Protein AF-A0A317CGW4-F1 (afdb_monomer_lite)

pLDDT: mean 74.31, std 27.32, range [27.16, 98.81]

Structure (mmCIF, N/CA/C/O backbone):
data_AF-A0A317CGW4-F1
#
_entry.id   AF-A0A317CGW4-F1
#
loop_
_atom_site.group_PDB
_atom_site.id
_atom_site.type_symbol
_atom_site.label_atom_id
_atom_site.label_alt_id
_atom_site.label_comp_id
_atom_site.label_asym_id
_atom_site.label_entity_id
_atom_site.label_seq_id
_atom_site.pdbx_PDB_ins_code
_atom_site.Cartn_x
_atom_site.Cartn_y
_atom_site.Cartn_z
_atom_site.occupancy
_atom_site.B_iso_or_equiv
_atom_site.auth_seq_id
_atom_site.auth_comp_id
_atom_site.auth_asym_id
_atom_site.auth_atom_id
_atom_site.pdbx_PDB_model_num
ATOM 1 N N . MET A 1 1 ? 32.108 -73.033 20.161 1.00 40.03 1 MET A N 1
ATOM 2 C CA . MET A 1 1 ? 33.008 -71.870 19.971 1.00 40.03 1 MET A CA 1
ATOM 3 C C . MET A 1 1 ? 32.162 -70.623 20.235 1.00 40.03 1 MET A C 1
ATOM 5 O O . MET A 1 1 ? 31.029 -70.621 19.781 1.00 40.03 1 MET A O 1
ATOM 9 N N . MET A 1 2 ? 32.504 -69.699 21.145 1.00 36.38 2 MET A N 1
ATOM 10 C CA . MET A 1 2 ? 33.722 -68.857 21.199 1.00 36.38 2 MET A CA 1
ATOM 11 C C . MET A 1 2 ? 33.816 -67.981 19.930 1.00 36.38 2 MET A C 1
ATOM 13 O O . MET A 1 2 ? 33.867 -68.559 18.852 1.00 36.38 2 MET A O 1
ATOM 17 N N . LEU A 1 3 ? 33.825 -66.639 19.949 1.00 37.25 3 LEU A N 1
ATOM 18 C CA . LEU A 1 3 ? 33.930 -65.639 21.035 1.00 37.25 3 LEU A CA 1
ATOM 19 C C . LEU A 1 3 ? 33.224 -64.304 20.645 1.00 37.25 3 LEU A C 1
ATOM 21 O O . LEU A 1 3 ? 32.761 -64.158 19.521 1.00 37.25 3 LEU A O 1
ATOM 25 N N . THR A 1 4 ? 33.158 -63.365 21.603 1.00 39.75 4 THR A N 1
ATOM 26 C CA . THR A 1 4 ? 32.965 -61.884 21.527 1.00 39.75 4 THR A CA 1
ATOM 27 C C . THR A 1 4 ? 32.890 -61.191 20.145 1.00 39.75 4 THR A C 1
ATOM 29 O O . THR A 1 4 ? 33.691 -61.485 19.268 1.00 39.75 4 THR A O 1
ATOM 32 N N . GLY A 1 5 ? 32.092 -60.142 19.896 1.00 32.81 5 GLY A N 1
ATOM 33 C CA . GLY A 1 5 ? 31.238 -59.331 20.780 1.00 32.81 5 GLY A CA 1
ATOM 34 C C . GLY A 1 5 ? 31.863 -57.993 21.217 1.00 32.81 5 GLY A C 1
ATOM 35 O O . GLY A 1 5 ? 32.714 -57.986 22.099 1.00 32.81 5 GLY A O 1
ATOM 36 N N . LEU A 1 6 ? 31.377 -56.865 20.676 1.00 37.06 6 LEU A N 1
ATOM 37 C CA . LEU A 1 6 ? 31.436 -55.551 21.337 1.00 37.06 6 LEU A CA 1
ATOM 38 C C . LEU A 1 6 ? 30.330 -54.616 20.811 1.00 37.06 6 LEU A C 1
ATOM 40 O O . LEU A 1 6 ? 30.130 -54.497 19.605 1.00 37.06 6 LEU A O 1
ATOM 44 N N . VAL A 1 7 ? 29.644 -53.928 21.724 1.00 38.22 7 VAL A N 1
ATOM 45 C CA . VAL A 1 7 ? 28.758 -52.787 21.445 1.00 38.22 7 VAL A CA 1
ATOM 46 C C . VAL A 1 7 ? 29.305 -51.606 22.234 1.00 38.22 7 VAL A C 1
ATOM 48 O O . VAL A 1 7 ? 29.581 -51.752 23.424 1.00 38.22 7 VAL A O 1
ATOM 51 N N . THR A 1 8 ? 29.424 -50.438 21.608 1.00 34.91 8 THR A N 1
ATOM 52 C CA . THR A 1 8 ? 29.705 -49.180 22.307 1.00 34.91 8 THR A CA 1
ATOM 53 C C . THR A 1 8 ? 28.581 -48.180 22.063 1.00 34.91 8 THR A C 1
ATOM 55 O O . THR A 1 8 ? 28.189 -47.894 20.934 1.00 34.91 8 THR A O 1
ATOM 58 N N . THR A 1 9 ? 28.023 -47.691 23.164 1.00 34.03 9 THR A N 1
ATOM 59 C CA . THR A 1 9 ? 27.025 -46.619 23.223 1.00 34.03 9 THR A CA 1
ATOM 60 C C . THR A 1 9 ? 27.711 -45.293 23.582 1.00 34.03 9 THR A C 1
ATOM 62 O O . THR A 1 9 ? 28.936 -45.235 23.641 1.00 34.03 9 THR A O 1
ATOM 65 N N . VAL A 1 10 ? 26.902 -44.260 23.858 1.00 30.88 10 VAL A N 1
ATOM 66 C CA . VAL A 1 10 ? 27.263 -42.928 24.391 1.00 30.88 10 VAL A CA 1
ATOM 67 C C . VAL A 1 10 ? 28.129 -42.031 23.473 1.00 30.88 10 VAL A C 1
ATOM 69 O O . VAL A 1 10 ? 28.925 -42.502 22.675 1.00 30.88 10 VAL A O 1
ATOM 72 N N . ASN A 1 11 ? 27.996 -40.701 23.489 1.00 31.56 11 ASN A N 1
ATOM 73 C CA . ASN A 1 11 ? 27.047 -39.855 24.223 1.00 31.56 11 ASN A CA 1
ATOM 74 C C . ASN A 1 11 ? 26.601 -38.661 23.366 1.00 31.56 11 ASN A C 1
ATOM 76 O O . ASN A 1 11 ? 27.286 -38.275 22.420 1.00 31.56 11 ASN A O 1
ATOM 80 N N . ALA A 1 12 ? 25.486 -38.039 23.741 1.00 32.59 12 ALA A N 1
ATOM 81 C CA . ALA A 1 12 ? 25.251 -36.640 23.402 1.00 32.59 12 ALA A CA 1
ATOM 82 C C . ALA A 1 12 ? 25.860 -35.770 24.509 1.00 32.59 12 ALA A C 1
ATOM 84 O O . ALA A 1 12 ? 25.675 -36.111 25.672 1.00 32.59 12 ALA A O 1
ATOM 85 N N . ASP A 1 13 ? 26.528 -34.665 24.160 1.00 30.53 13 ASP A N 1
ATOM 86 C CA . ASP A 1 13 ? 26.183 -33.366 24.751 1.00 30.53 13 ASP A CA 1
ATOM 87 C C . ASP A 1 13 ? 26.832 -32.151 24.057 1.00 30.53 13 ASP A C 1
ATOM 89 O O . ASP A 1 13 ? 27.755 -32.270 23.254 1.00 30.53 13 ASP A O 1
ATOM 93 N N . GLU A 1 14 ? 26.240 -30.994 24.360 1.00 29.89 14 GLU A N 1
ATOM 94 C CA . GLU A 1 14 ? 26.764 -29.617 24.393 1.00 29.89 14 GLU A CA 1
ATOM 95 C C . GLU A 1 14 ? 28.065 -29.217 23.642 1.00 29.89 14 GLU A C 1
ATOM 97 O O . GLU A 1 14 ? 29.154 -29.695 23.938 1.00 29.89 14 GLU A O 1
ATOM 102 N N . LEU A 1 15 ? 27.953 -28.194 22.768 1.00 34.31 15 LEU A N 1
ATOM 103 C CA . LEU A 1 15 ? 28.853 -27.017 22.618 1.00 34.31 15 LEU A CA 1
ATOM 104 C C . LEU A 1 15 ? 28.387 -26.189 21.391 1.00 34.31 15 LEU A C 1
ATOM 106 O O . LEU A 1 15 ? 28.656 -26.531 20.245 1.00 34.31 15 LEU A O 1
ATOM 110 N N . SER A 1 16 ? 27.490 -25.212 21.547 1.00 28.72 16 SER A N 1
ATOM 111 C CA . SER A 1 16 ? 27.707 -23.842 22.061 1.00 28.72 16 SER A CA 1
ATOM 112 C C . SER A 1 16 ? 28.153 -22.823 20.992 1.00 28.72 16 SER A C 1
ATOM 114 O O . SER A 1 16 ? 28.856 -23.121 20.032 1.00 28.72 16 SER A O 1
ATOM 116 N N . LEU A 1 17 ? 27.654 -21.592 21.127 1.00 35.28 17 LEU A N 1
ATOM 117 C CA . LEU A 1 17 ? 27.419 -20.639 20.032 1.00 35.28 17 LEU A CA 1
ATOM 118 C C . LEU A 1 17 ? 28.575 -19.654 19.743 1.00 35.28 17 LEU A C 1
ATOM 120 O O . LEU A 1 17 ? 28.350 -18.612 19.125 1.00 35.28 17 LEU A O 1
ATOM 124 N N . GLU A 1 18 ? 29.813 -19.966 20.141 1.00 35.97 18 GLU A N 1
ATOM 125 C CA . GLU A 1 18 ? 30.983 -19.094 19.933 1.00 35.97 18 GLU A CA 1
ATOM 126 C C . GLU A 1 18 ? 32.186 -19.805 19.287 1.00 35.97 18 GLU A C 1
ATOM 128 O O . GLU A 1 18 ? 32.995 -20.397 19.989 1.00 35.97 18 GLU A O 1
ATOM 133 N N . ASN A 1 19 ? 32.364 -19.663 17.960 1.00 33.31 19 ASN A N 1
ATOM 134 C CA . ASN A 1 19 ? 33.695 -19.531 17.323 1.00 33.31 19 ASN A CA 1
ATOM 135 C C . ASN A 1 19 ? 33.644 -19.238 15.803 1.00 33.31 19 ASN A C 1
ATOM 137 O O . ASN A 1 19 ? 33.943 -20.096 14.975 1.00 33.31 19 ASN A O 1
ATOM 141 N N . ARG A 1 20 ? 33.311 -17.997 15.393 1.00 33.34 20 ARG A N 1
ATOM 142 C CA . ARG A 1 20 ? 33.683 -17.497 14.040 1.00 33.34 20 ARG A CA 1
ATOM 143 C C . ARG A 1 20 ? 33.767 -15.970 13.872 1.00 33.34 20 ARG A C 1
ATOM 145 O O . ARG A 1 20 ? 33.326 -15.407 12.874 1.00 33.34 20 ARG A O 1
ATOM 152 N N . LEU A 1 21 ? 34.374 -15.288 14.848 1.00 30.83 21 LEU A N 1
ATOM 153 C CA . LEU A 1 21 ? 34.695 -13.852 14.787 1.00 30.83 21 LEU A CA 1
ATOM 154 C C . LEU A 1 21 ? 36.079 -13.553 15.399 1.00 30.83 21 LEU A C 1
ATOM 156 O O . LEU A 1 21 ? 36.127 -13.063 16.526 1.00 30.83 21 LEU A O 1
ATOM 160 N N . LYS A 1 22 ? 37.187 -13.836 14.683 1.00 32.56 22 LYS A N 1
ATOM 161 C CA . LYS A 1 22 ? 38.564 -13.372 15.018 1.00 32.56 22 LYS A CA 1
ATOM 162 C C . LYS A 1 22 ? 39.630 -13.701 13.944 1.00 32.56 22 LYS A C 1
ATOM 164 O O . LYS A 1 22 ? 40.675 -14.258 14.242 1.00 32.56 22 LYS A O 1
ATOM 169 N N . GLU A 1 23 ? 39.418 -13.264 12.706 1.00 32.84 23 GLU A N 1
ATOM 170 C CA . GLU A 1 23 ? 40.515 -13.092 11.731 1.00 32.84 23 GLU A CA 1
ATOM 171 C C . GLU A 1 23 ? 40.475 -11.664 11.155 1.00 32.84 23 GLU A C 1
ATOM 173 O O . GLU A 1 23 ? 39.491 -10.947 11.350 1.00 32.84 23 GLU A O 1
ATOM 178 N N . PHE A 1 24 ? 41.558 -11.227 10.498 1.00 28.62 24 PHE A N 1
ATOM 179 C CA . PHE A 1 24 ? 41.795 -9.842 10.044 1.00 28.62 24 PHE A CA 1
ATOM 180 C C . PHE A 1 24 ? 41.961 -8.766 11.142 1.00 28.62 24 PHE A C 1
ATOM 182 O O . PHE A 1 24 ? 41.400 -7.673 11.036 1.00 28.62 24 PHE A O 1
ATOM 189 N N . ASN A 1 25 ? 42.813 -9.007 12.153 1.00 28.97 25 ASN A N 1
ATOM 190 C CA . ASN A 1 25 ? 43.466 -7.900 12.878 1.00 28.97 25 ASN A CA 1
ATOM 191 C C . ASN A 1 25 ? 44.815 -8.280 13.540 1.00 28.97 25 ASN A C 1
ATOM 193 O O . ASN A 1 25 ? 44.884 -8.422 14.761 1.00 28.97 25 ASN A O 1
ATOM 197 N N . GLN A 1 26 ? 45.897 -8.344 12.757 1.00 30.94 26 GLN A N 1
ATOM 198 C CA . GLN A 1 26 ? 47.282 -8.247 13.253 1.00 30.94 26 GLN A CA 1
ATOM 199 C C . GLN A 1 26 ? 48.041 -7.136 12.490 1.00 30.94 26 GLN A C 1
ATOM 201 O O . GLN A 1 26 ? 47.827 -7.007 11.283 1.00 30.94 26 GLN A O 1
ATOM 206 N N . PRO A 1 27 ? 48.876 -6.314 13.158 1.00 32.62 27 PRO A N 1
ATOM 207 C CA . PRO A 1 27 ? 49.744 -5.327 12.514 1.00 32.62 27 PRO A CA 1
ATOM 208 C C . PRO A 1 27 ? 51.208 -5.803 12.417 1.00 32.62 27 PRO A C 1
ATOM 210 O O . PRO A 1 27 ? 51.754 -6.329 13.384 1.00 32.62 27 PRO A O 1
ATOM 213 N N . THR A 1 28 ? 51.866 -5.549 11.285 1.00 30.73 28 THR A N 1
ATOM 214 C CA . THR A 1 28 ? 53.310 -5.798 11.098 1.00 30.73 28 THR A CA 1
ATOM 215 C C . THR A 1 28 ? 54.151 -4.626 11.628 1.00 30.73 28 THR A C 1
ATOM 217 O O . THR A 1 28 ? 53.682 -3.486 11.652 1.00 30.73 28 THR A O 1
ATOM 220 N N . VAL A 1 29 ? 55.382 -4.901 12.072 1.00 28.78 29 VAL A N 1
ATOM 221 C CA . VAL A 1 29 ? 56.242 -3.962 12.821 1.00 28.78 29 VAL A CA 1
ATOM 222 C C . VAL A 1 29 ? 57.328 -3.307 11.943 1.00 28.78 29 VAL A C 1
ATOM 224 O O . VAL A 1 29 ? 57.655 -3.774 10.856 1.00 28.78 29 VAL A O 1
ATOM 227 N N . ILE A 1 30 ? 57.817 -2.171 12.444 1.00 30.64 30 ILE A N 1
ATOM 228 C CA . ILE A 1 30 ? 58.793 -1.203 11.917 1.00 30.64 30 ILE A CA 1
ATOM 229 C C . ILE A 1 30 ? 60.155 -1.817 11.529 1.00 30.64 30 ILE A C 1
ATOM 231 O O . ILE A 1 30 ? 60.645 -2.715 12.206 1.00 30.64 30 ILE A O 1
ATOM 235 N N . ALA A 1 31 ? 60.824 -1.200 10.546 1.00 29.11 31 ALA A N 1
ATOM 236 C CA . ALA A 1 31 ? 62.288 -1.154 10.429 1.00 29.11 31 ALA A CA 1
ATOM 237 C C . ALA A 1 31 ? 62.753 0.311 10.231 1.00 29.11 31 ALA A C 1
ATOM 239 O O . ALA A 1 31 ? 61.977 1.138 9.744 1.00 29.11 31 ALA A O 1
ATOM 240 N N . SER A 1 32 ? 63.982 0.656 10.637 1.00 27.41 32 SER A N 1
ATOM 241 C CA . SER A 1 32 ? 64.462 2.051 10.748 1.00 27.41 32 SER A CA 1
ATOM 242 C C . SER A 1 32 ? 65.979 2.194 10.559 1.00 27.41 32 SER A C 1
ATOM 244 O O . SER A 1 32 ? 66.722 1.382 11.102 1.00 27.41 32 SER A O 1
ATOM 246 N N . VAL A 1 33 ? 66.438 3.258 9.880 1.00 30.33 33 VAL A N 1
ATOM 247 C CA . VAL A 1 33 ? 67.865 3.611 9.677 1.00 30.33 33 VAL A CA 1
ATOM 248 C C . VAL A 1 33 ? 68.042 5.148 9.727 1.00 30.33 33 VAL A C 1
ATOM 250 O O . VAL A 1 33 ? 67.103 5.875 9.411 1.00 30.33 33 VAL A O 1
ATOM 253 N N . SER A 1 34 ? 69.226 5.636 10.127 1.00 29.66 34 SER A N 1
ATOM 254 C CA . SER A 1 34 ? 69.607 7.061 10.310 1.00 29.66 34 SER A CA 1
ATOM 255 C C . SER A 1 34 ? 71.031 7.307 9.759 1.00 29.66 34 SER A C 1
ATOM 257 O O . SER A 1 34 ? 71.749 6.338 9.541 1.00 29.66 34 SER A O 1
ATOM 259 N N . ASN A 1 35 ? 71.565 8.521 9.545 1.00 32.75 35 ASN A N 1
ATOM 260 C CA . ASN A 1 35 ? 71.108 9.899 9.844 1.00 32.75 35 ASN A CA 1
ATOM 261 C C . ASN A 1 35 ? 71.366 10.794 8.578 1.00 32.75 35 ASN A C 1
ATOM 263 O O . ASN A 1 35 ? 71.098 10.278 7.501 1.00 32.75 35 ASN A O 1
ATOM 267 N N . LYS A 1 36 ? 71.848 12.055 8.483 1.00 27.80 36 LYS A N 1
ATOM 268 C CA . LYS A 1 36 ? 72.312 13.165 9.363 1.00 27.80 36 LYS A CA 1
ATOM 269 C C . LYS A 1 36 ? 72.194 14.508 8.564 1.00 27.80 36 LYS A C 1
ATOM 271 O O . LYS A 1 36 ? 71.584 14.534 7.504 1.00 27.80 36 LYS A O 1
ATOM 276 N N . ALA A 1 37 ? 72.867 15.572 9.029 1.00 27.78 37 ALA A N 1
ATOM 277 C CA . ALA A 1 37 ? 73.413 16.710 8.248 1.00 27.78 37 ALA A CA 1
ATOM 278 C C . ALA A 1 37 ? 72.498 17.879 7.769 1.00 27.78 37 ALA A C 1
ATOM 280 O O . ALA A 1 37 ? 72.137 17.999 6.607 1.00 27.78 37 ALA A O 1
ATOM 281 N N . SER A 1 38 ? 72.254 18.808 8.704 1.00 27.16 38 SER A N 1
ATOM 282 C CA . SER A 1 38 ? 72.249 20.291 8.593 1.00 27.16 38 SER A CA 1
ATOM 283 C C . SER A 1 38 ? 72.149 21.018 7.229 1.00 27.16 38 SER A C 1
ATOM 285 O O . SER A 1 38 ? 73.074 20.984 6.420 1.00 27.16 38 SER A O 1
ATOM 287 N N . SER A 1 39 ? 71.130 21.879 7.088 1.00 29.84 39 SER A N 1
ATOM 288 C CA . SER A 1 39 ? 71.269 23.321 6.745 1.00 29.84 39 SER A CA 1
ATOM 289 C C . SER A 1 39 ? 69.912 24.054 6.868 1.00 29.84 39 SER A C 1
ATOM 291 O O . SER A 1 39 ? 68.861 23.413 6.873 1.00 29.84 39 SER A O 1
ATOM 293 N N . GLN A 1 40 ? 69.916 25.388 7.027 1.00 32.34 40 GLN A N 1
ATOM 294 C CA . GLN A 1 40 ? 68.704 26.241 7.056 1.00 32.34 40 GLN A CA 1
ATOM 295 C C . GLN A 1 40 ? 68.590 27.112 5.766 1.00 32.34 40 GLN A C 1
ATOM 297 O O . GLN A 1 40 ? 69.306 26.842 4.806 1.00 32.34 40 GLN A O 1
ATOM 302 N N . PRO A 1 41 ? 67.639 28.063 5.624 1.00 36.31 41 PRO A N 1
ATOM 303 C CA . PRO A 1 41 ? 66.308 27.744 5.117 1.00 36.31 41 PRO A CA 1
ATOM 304 C C . PRO A 1 41 ? 65.936 28.555 3.856 1.00 36.31 41 PRO A C 1
ATOM 306 O O . PRO A 1 41 ? 65.777 29.774 3.902 1.00 36.31 41 PRO A O 1
ATOM 309 N N . ALA A 1 42 ? 65.701 27.883 2.726 1.00 30.64 42 ALA A N 1
ATOM 310 C CA . ALA A 1 42 ? 65.247 28.544 1.499 1.00 30.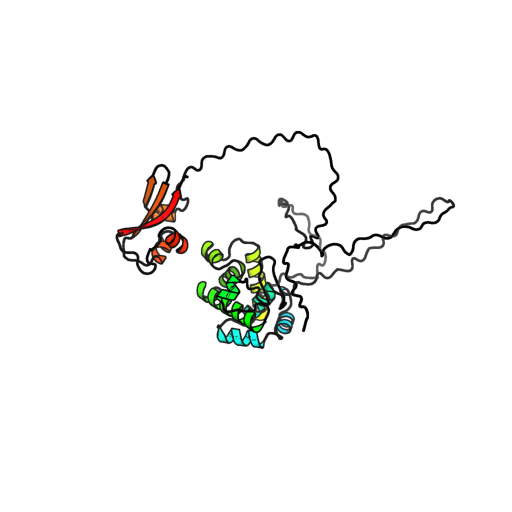64 42 ALA A CA 1
ATOM 311 C C . ALA A 1 42 ? 63.731 28.841 1.515 1.00 30.64 42 ALA A C 1
ATOM 313 O O . ALA A 1 42 ? 62.908 27.950 1.745 1.00 30.64 42 ALA A O 1
ATOM 314 N N . VAL A 1 43 ? 63.341 30.085 1.207 1.00 36.28 43 VAL A N 1
ATOM 315 C CA . VAL A 1 43 ? 61.932 30.528 1.170 1.00 36.28 43 VAL A CA 1
ATOM 316 C C . VAL A 1 43 ? 61.227 30.012 -0.093 1.00 36.28 43 VAL A C 1
ATOM 318 O O . VAL A 1 43 ? 61.100 30.705 -1.106 1.00 36.28 43 VAL A O 1
ATOM 321 N N . VAL A 1 44 ? 60.735 28.773 -0.041 1.00 32.84 44 VAL A N 1
ATOM 322 C CA . VAL A 1 44 ? 59.950 28.180 -1.132 1.00 32.84 44 VAL A CA 1
ATOM 323 C C . VAL A 1 44 ? 58.547 28.790 -1.164 1.00 32.84 44 VAL A C 1
ATOM 325 O O . VAL A 1 44 ? 57.692 28.477 -0.335 1.00 32.84 44 VAL A O 1
ATOM 328 N N . LYS A 1 45 ? 58.287 29.630 -2.174 1.00 34.03 45 LYS A N 1
ATOM 329 C CA . LYS A 1 45 ? 56.955 30.172 -2.492 1.00 34.03 45 LYS A CA 1
ATOM 330 C C . LYS A 1 45 ? 55.988 29.020 -2.798 1.00 34.03 45 LYS A C 1
ATOM 332 O O . LYS A 1 45 ? 55.957 28.500 -3.914 1.00 34.03 45 LYS A O 1
ATOM 337 N N . THR A 1 46 ? 55.190 28.604 -1.815 1.00 32.03 46 THR A N 1
ATOM 338 C CA . THR A 1 46 ? 54.247 27.485 -1.948 1.00 32.03 46 THR A CA 1
ATOM 339 C C . THR A 1 46 ? 53.043 27.871 -2.803 1.00 32.03 46 THR A C 1
ATOM 341 O O . THR A 1 46 ? 51.973 28.227 -2.311 1.00 32.03 46 THR A O 1
ATOM 344 N N . ALA A 1 47 ? 53.209 27.757 -4.123 1.00 37.56 47 ALA A N 1
ATOM 345 C CA . ALA A 1 47 ? 52.119 27.860 -5.081 1.00 37.56 47 ALA A CA 1
ATOM 346 C C . ALA A 1 47 ? 50.982 26.907 -4.675 1.00 37.56 47 ALA A C 1
ATOM 348 O O . ALA A 1 47 ? 51.129 25.680 -4.715 1.00 37.56 47 ALA A O 1
ATOM 349 N N . VAL A 1 48 ? 49.844 27.475 -4.263 1.00 35.88 48 VAL A N 1
ATOM 350 C CA . VAL A 1 48 ? 48.684 26.713 -3.794 1.00 35.88 48 VAL A CA 1
ATOM 351 C C . VAL A 1 48 ? 48.109 25.933 -4.972 1.00 35.88 48 VAL A C 1
ATOM 353 O O . VAL A 1 48 ? 47.270 26.431 -5.724 1.00 35.88 48 VAL A O 1
ATOM 356 N N . LYS A 1 49 ? 48.561 24.681 -5.132 1.00 37.38 49 LYS A N 1
ATOM 357 C CA . LYS A 1 49 ? 47.989 23.720 -6.077 1.00 37.38 49 LYS A CA 1
ATOM 358 C C . LYS A 1 49 ? 46.505 23.578 -5.752 1.00 37.38 49 LYS A C 1
ATOM 360 O O . LYS A 1 49 ? 46.137 22.852 -4.826 1.00 37.38 49 LYS A O 1
ATOM 365 N N . LYS A 1 50 ? 45.655 24.280 -6.514 1.00 38.34 50 LYS A N 1
ATOM 366 C CA . LYS A 1 50 ? 44.196 24.139 -6.481 1.00 38.34 50 LYS A CA 1
ATOM 367 C C . LYS A 1 50 ? 43.891 22.657 -6.660 1.00 38.34 50 LYS A C 1
ATOM 369 O O . LYS A 1 50 ? 43.979 22.143 -7.773 1.00 38.34 50 LYS A O 1
ATOM 374 N N . LYS A 1 51 ? 43.564 21.958 -5.566 1.00 35.69 51 LYS A N 1
ATOM 375 C CA . LYS A 1 51 ? 43.107 20.569 -5.633 1.00 35.69 51 LYS A CA 1
ATOM 376 C C . LYS A 1 51 ? 41.836 20.577 -6.467 1.00 35.69 51 LYS A C 1
ATOM 378 O O . LYS A 1 51 ? 40.781 20.971 -5.978 1.00 35.69 51 LYS A O 1
ATOM 383 N N . THR A 1 52 ? 41.946 20.152 -7.722 1.00 43.59 52 THR A N 1
ATOM 384 C CA . THR A 1 52 ? 40.807 19.832 -8.570 1.00 43.59 52 THR A CA 1
ATOM 385 C C . THR A 1 52 ? 40.057 18.707 -7.881 1.00 43.59 52 THR A C 1
ATOM 387 O O . THR A 1 52 ? 40.410 17.531 -7.979 1.00 43.59 52 THR A O 1
ATOM 390 N N . VAL A 1 53 ? 39.034 19.082 -7.110 1.00 46.41 53 VAL A N 1
ATOM 391 C CA . VAL A 1 53 ? 38.116 18.143 -6.476 1.00 46.41 53 VAL A CA 1
ATOM 392 C C . VAL A 1 53 ? 37.392 17.440 -7.614 1.00 46.41 53 VAL A C 1
ATOM 394 O O . VAL A 1 53 ? 36.381 17.933 -8.113 1.00 46.41 53 VAL A O 1
ATOM 397 N N . ARG A 1 54 ? 37.950 16.305 -8.067 1.00 44.94 54 ARG A N 1
ATOM 398 C CA . ARG A 1 54 ? 37.315 15.408 -9.034 1.00 44.94 54 ARG A CA 1
ATOM 399 C C . ARG A 1 54 ? 35.936 15.121 -8.473 1.00 44.94 54 ARG A C 1
ATOM 401 O O . ARG A 1 54 ? 35.829 14.432 -7.461 1.00 44.94 54 ARG A O 1
ATOM 408 N N . SER A 1 55 ? 34.911 15.717 -9.084 1.00 47.75 55 SER A N 1
ATOM 409 C CA . SER A 1 55 ? 33.543 15.626 -8.591 1.00 47.75 55 SER A CA 1
ATOM 410 C C . SER A 1 55 ? 33.187 14.151 -8.507 1.00 47.75 55 SER A C 1
ATOM 412 O O . SER A 1 55 ? 33.023 13.479 -9.529 1.00 47.75 55 SER A O 1
ATOM 414 N N . SER A 1 56 ? 33.126 13.629 -7.282 1.00 49.25 56 SER A N 1
ATOM 415 C CA . SER A 1 56 ? 32.668 12.280 -7.009 1.00 49.25 56 SER A CA 1
ATOM 416 C C . SER A 1 56 ? 31.180 12.278 -7.317 1.00 49.25 56 SER A C 1
ATOM 418 O O . SER A 1 56 ? 30.353 12.565 -6.457 1.00 49.25 56 SER A O 1
ATOM 420 N N . ARG A 1 57 ? 30.861 12.035 -8.598 1.00 58.28 57 ARG A N 1
ATOM 421 C CA . ARG A 1 57 ? 29.515 12.026 -9.176 1.00 58.28 57 ARG A CA 1
ATOM 422 C C . ARG A 1 57 ? 28.664 11.061 -8.358 1.00 58.28 57 ARG A C 1
ATOM 424 O O . ARG A 1 57 ? 28.663 9.859 -8.628 1.00 58.28 57 ARG A O 1
ATOM 431 N N . LEU A 1 58 ? 28.005 11.598 -7.327 1.00 56.69 58 LEU A N 1
ATOM 432 C CA . LEU A 1 58 ? 27.261 10.835 -6.331 1.00 56.69 58 LEU A CA 1
ATOM 433 C C . LEU A 1 58 ? 26.321 9.906 -7.090 1.00 56.69 58 LEU A C 1
ATOM 435 O O . LEU A 1 58 ? 25.543 10.382 -7.919 1.00 56.69 58 LEU A O 1
ATOM 439 N N . LYS A 1 59 ? 26.460 8.589 -6.881 1.00 61.19 59 LYS A N 1
ATOM 440 C CA . LYS A 1 59 ? 25.733 7.588 -7.670 1.00 61.19 59 LYS A CA 1
ATOM 441 C C . LYS A 1 59 ? 24.232 7.839 -7.506 1.00 61.19 59 LYS A C 1
ATOM 443 O O . LYS A 1 59 ? 23.660 7.532 -6.463 1.00 61.19 59 LYS A O 1
ATOM 448 N N . ARG A 1 60 ? 23.633 8.448 -8.538 1.00 75.38 60 ARG A N 1
ATOM 449 C CA . ARG A 1 60 ? 22.224 8.852 -8.610 1.00 75.38 60 ARG A CA 1
ATOM 450 C C . ARG A 1 60 ? 21.367 7.649 -8.222 1.00 75.38 60 ARG A C 1
ATOM 452 O O . ARG A 1 60 ? 21.489 6.591 -8.835 1.00 75.38 60 ARG A O 1
ATOM 459 N N . ALA A 1 61 ? 20.564 7.787 -7.167 1.00 86.69 61 ALA A N 1
ATOM 460 C CA . ALA A 1 61 ? 19.789 6.665 -6.640 1.00 86.69 61 ALA A CA 1
ATOM 461 C C . ALA A 1 61 ? 18.823 6.161 -7.724 1.00 86.69 61 ALA A C 1
ATOM 463 O O . ALA A 1 61 ? 18.248 6.988 -8.427 1.00 86.69 61 ALA A O 1
ATOM 464 N N . CYS A 1 62 ? 18.626 4.846 -7.891 1.00 90.19 62 CYS A N 1
ATOM 465 C CA . CYS A 1 62 ? 17.996 4.346 -9.127 1.00 90.19 62 CYS A CA 1
ATOM 466 C C . CYS A 1 62 ? 16.553 4.850 -9.344 1.00 90.19 62 CYS A C 1
ATOM 468 O O . CYS A 1 62 ? 16.135 5.035 -10.482 1.00 90.19 62 CYS A O 1
ATOM 470 N N . TYR A 1 63 ? 15.811 5.169 -8.274 1.00 90.81 63 TYR A N 1
ATOM 471 C CA . TYR A 1 63 ? 14.483 5.794 -8.376 1.00 90.81 63 TYR A CA 1
ATOM 472 C C . TYR A 1 63 ? 14.513 7.197 -9.010 1.00 90.81 63 TYR A C 1
ATOM 474 O O . TYR A 1 63 ? 13.485 7.712 -9.439 1.00 90.81 63 TYR A O 1
ATOM 482 N N . GLN A 1 64 ? 15.683 7.826 -9.099 1.00 92.69 64 GLN A N 1
ATOM 483 C CA . GLN A 1 64 ? 15.913 9.097 -9.781 1.00 92.69 64 GLN A CA 1
ATOM 484 C C . GLN A 1 64 ? 16.308 8.907 -11.258 1.00 92.69 64 GLN A C 1
ATOM 486 O O . GLN A 1 64 ? 16.502 9.911 -11.942 1.00 92.69 64 GLN A O 1
ATOM 491 N N . SER A 1 65 ? 16.489 7.679 -11.757 1.00 92.94 65 SER A N 1
ATOM 492 C CA . SER A 1 65 ? 16.891 7.402 -13.147 1.00 92.94 65 SER A CA 1
ATOM 493 C C . SER A 1 65 ? 15.841 7.842 -14.181 1.00 92.94 65 SER A C 1
ATOM 495 O O . SER A 1 65 ? 14.688 8.130 -13.850 1.00 92.94 65 SER A O 1
ATOM 497 N N . SER A 1 66 ? 16.253 7.914 -15.452 1.00 95.00 66 SER A N 1
ATOM 498 C CA . SER A 1 66 ? 15.353 8.199 -16.577 1.00 95.00 66 SER A CA 1
ATOM 499 C C . SER A 1 66 ? 14.375 7.044 -16.823 1.00 95.00 66 SER A C 1
ATOM 501 O O . SER A 1 66 ? 14.660 5.893 -16.487 1.00 95.00 66 SER A O 1
ATOM 503 N N . ALA A 1 67 ? 13.234 7.341 -17.451 1.00 94.81 67 ALA A N 1
ATOM 504 C CA . ALA A 1 67 ? 12.215 6.340 -17.766 1.00 94.81 67 ALA A CA 1
ATOM 505 C C . ALA A 1 67 ? 12.775 5.182 -18.612 1.00 94.81 67 ALA A C 1
ATOM 507 O O . ALA A 1 67 ? 12.528 4.023 -18.292 1.00 94.81 67 ALA A O 1
ATOM 508 N N . SER A 1 68 ? 13.599 5.486 -19.623 1.00 95.25 68 SER A N 1
ATOM 509 C CA . SER A 1 68 ? 14.292 4.483 -20.448 1.00 95.25 68 SER A CA 1
ATOM 510 C C . SER A 1 68 ? 15.209 3.569 -19.618 1.00 95.25 68 SER A C 1
ATOM 512 O O . SER A 1 68 ? 15.094 2.348 -19.701 1.00 95.25 68 SER A O 1
ATOM 514 N N . ALA A 1 69 ? 16.043 4.122 -18.726 1.00 95.50 69 ALA A N 1
ATOM 515 C CA . ALA A 1 69 ? 16.916 3.320 -17.862 1.00 95.50 69 ALA A CA 1
ATOM 516 C C . ALA A 1 69 ? 16.132 2.423 -16.881 1.00 95.50 69 ALA A C 1
ATOM 518 O O . ALA A 1 69 ? 16.527 1.283 -16.625 1.00 95.50 69 ALA A O 1
ATOM 519 N N . ILE A 1 70 ? 15.007 2.915 -16.351 1.00 96.62 70 ILE A N 1
ATOM 520 C CA . ILE A 1 70 ? 14.124 2.136 -15.471 1.00 96.62 70 ILE A CA 1
ATOM 521 C C . ILE A 1 70 ? 13.427 1.018 -16.263 1.00 96.62 70 ILE A C 1
ATOM 523 O O . ILE A 1 70 ? 13.473 -0.129 -15.825 1.00 96.62 70 ILE A O 1
ATOM 527 N N . ARG A 1 71 ? 12.878 1.300 -17.456 1.00 95.88 71 ARG A N 1
ATOM 528 C CA . ARG A 1 71 ? 12.293 0.279 -18.349 1.00 95.88 71 ARG A CA 1
ATOM 529 C C . ARG A 1 71 ? 13.323 -0.791 -18.747 1.00 95.88 71 ARG A C 1
ATOM 531 O O . ARG A 1 71 ? 13.028 -1.974 -18.621 1.00 95.88 71 ARG A O 1
ATOM 538 N N . LYS A 1 72 ? 14.555 -0.404 -19.109 1.00 96.31 72 LYS A N 1
ATOM 539 C CA . LYS A 1 72 ? 15.651 -1.348 -19.418 1.00 96.31 72 LYS A CA 1
ATOM 540 C C . LYS A 1 72 ? 16.006 -2.255 -18.232 1.00 96.31 72 LYS A C 1
ATOM 542 O O . LYS A 1 72 ? 16.329 -3.418 -18.431 1.00 96.31 72 LYS A O 1
ATOM 547 N N . THR A 1 73 ? 15.910 -1.753 -16.998 1.00 95.00 73 THR A N 1
ATOM 548 C CA . THR A 1 73 ? 16.151 -2.563 -15.787 1.00 95.00 73 THR A CA 1
ATOM 549 C C . THR A 1 73 ? 14.951 -3.461 -15.450 1.00 95.00 73 THR A C 1
ATOM 551 O O . THR A 1 73 ? 15.124 -4.571 -14.951 1.00 95.00 73 THR A O 1
ATOM 554 N N . ALA A 1 74 ? 13.728 -3.019 -15.760 1.00 96.81 74 ALA A N 1
ATOM 555 C CA . ALA A 1 74 ? 12.510 -3.811 -15.602 1.00 96.81 74 ALA A CA 1
ATOM 556 C C . ALA A 1 74 ? 12.383 -4.956 -16.625 1.00 96.81 74 ALA A C 1
ATOM 558 O O . ALA A 1 74 ? 11.699 -5.937 -16.341 1.00 96.81 74 ALA A O 1
ATOM 559 N N . GLN A 1 75 ? 13.057 -4.864 -17.779 1.00 96.88 75 GLN A N 1
ATOM 560 C CA . GLN A 1 75 ? 12.930 -5.795 -18.907 1.00 96.88 75 GLN A CA 1
ATOM 561 C C . GLN A 1 75 ? 13.122 -7.273 -18.513 1.00 96.88 75 GLN A C 1
ATOM 563 O O . GLN A 1 75 ? 12.309 -8.112 -18.893 1.00 96.88 75 GLN A O 1
ATOM 568 N N . SER A 1 76 ? 14.105 -7.593 -17.662 1.00 96.44 76 SER A N 1
ATOM 569 C CA . SER A 1 76 ? 14.347 -8.959 -17.147 1.00 96.44 76 SER A CA 1
ATOM 570 C C . SER A 1 76 ? 13.223 -9.521 -16.258 1.00 96.44 76 SER A C 1
ATOM 572 O O . SER A 1 76 ? 13.237 -10.697 -15.906 1.00 96.44 76 SER A O 1
ATOM 574 N N . PHE A 1 77 ? 12.251 -8.690 -15.878 1.00 98.19 77 PHE A N 1
ATOM 575 C CA . PHE A 1 77 ? 11.088 -9.043 -15.061 1.00 98.19 77 PHE A CA 1
ATOM 576 C C . PHE A 1 77 ? 9.760 -8.819 -15.796 1.00 98.19 77 PHE A C 1
ATOM 578 O O . PHE A 1 77 ? 8.698 -9.116 -15.244 1.00 98.19 77 PHE A O 1
ATOM 585 N N . GLN A 1 78 ? 9.809 -8.314 -17.033 1.00 97.94 78 GLN A N 1
ATOM 586 C CA . GLN A 1 78 ? 8.648 -7.879 -17.802 1.00 97.94 78 GLN A CA 1
ATOM 587 C C . GLN A 1 78 ? 7.556 -8.958 -17.949 1.00 97.94 78 GLN A C 1
ATOM 589 O O . GLN A 1 78 ? 6.394 -8.613 -17.737 1.00 97.94 78 GLN A O 1
ATOM 594 N N . PRO A 1 79 ? 7.857 -10.259 -18.181 1.00 98.38 79 PRO A N 1
ATOM 595 C CA . PRO A 1 79 ? 6.819 -11.295 -18.231 1.00 98.38 79 PRO A CA 1
ATOM 596 C C . PRO A 1 79 ? 6.001 -11.387 -16.934 1.00 98.38 79 PRO A C 1
ATOM 598 O O . PRO A 1 79 ? 4.773 -11.465 -16.973 1.00 98.38 79 PRO A O 1
ATOM 601 N N . TYR A 1 80 ? 6.660 -11.298 -15.773 1.00 98.50 80 TYR A N 1
ATOM 602 C CA . TYR A 1 80 ? 5.995 -11.319 -14.468 1.00 98.50 80 TYR A CA 1
ATOM 603 C C . TYR A 1 80 ? 5.213 -10.029 -14.199 1.00 98.50 80 TYR A C 1
ATOM 605 O O . TYR A 1 80 ? 4.137 -10.085 -13.603 1.00 98.50 80 TYR A O 1
ATOM 613 N N . ILE A 1 81 ? 5.734 -8.878 -14.632 1.00 98.69 81 ILE A N 1
ATOM 614 C CA . ILE A 1 81 ? 5.072 -7.575 -14.490 1.00 98.69 81 ILE A CA 1
ATOM 615 C C . ILE A 1 81 ? 3.790 -7.552 -15.330 1.00 98.69 81 ILE A C 1
ATOM 617 O O . ILE A 1 81 ? 2.713 -7.341 -14.775 1.00 98.69 81 ILE A O 1
ATOM 621 N N . SER A 1 82 ? 3.871 -7.865 -16.626 1.00 98.25 82 SER A N 1
ATOM 622 C CA . SER A 1 82 ? 2.720 -7.873 -17.536 1.00 98.25 82 SER A CA 1
ATOM 623 C C . SER A 1 82 ? 1.665 -8.919 -17.175 1.00 98.25 82 SER A C 1
ATOM 625 O O . SER A 1 82 ? 0.469 -8.625 -17.214 1.00 98.25 82 SER A O 1
ATOM 627 N N . ALA A 1 83 ? 2.071 -10.129 -16.770 1.00 98.25 83 ALA A N 1
ATOM 628 C CA . ALA A 1 83 ? 1.126 -11.158 -16.338 1.00 98.25 83 ALA A CA 1
ATOM 629 C C . ALA A 1 83 ? 0.335 -10.727 -15.089 1.00 98.25 83 ALA A C 1
ATOM 631 O O . ALA A 1 83 ? -0.885 -10.883 -15.044 1.00 98.25 83 ALA A O 1
ATOM 632 N N . ASN A 1 84 ? 1.004 -10.146 -14.086 1.00 98.56 84 ASN A N 1
ATOM 633 C CA . ASN A 1 84 ? 0.345 -9.711 -12.852 1.00 98.56 84 ASN A CA 1
ATOM 634 C C . ASN A 1 84 ? -0.419 -8.384 -13.008 1.00 98.56 84 ASN A C 1
ATOM 636 O O . ASN A 1 84 ? -1.462 -8.224 -12.376 1.00 98.56 84 ASN A O 1
ATOM 640 N N . SER A 1 85 ? 0.040 -7.484 -13.883 1.00 98.44 85 SER A N 1
ATOM 641 C CA . SER A 1 85 ? -0.687 -6.280 -14.312 1.00 98.44 85 SER A CA 1
ATOM 642 C C . SER A 1 85 ? -2.068 -6.637 -14.858 1.00 98.44 85 SER A C 1
ATOM 644 O O . SER A 1 85 ? -3.080 -6.217 -14.288 1.00 98.44 85 SER A O 1
ATOM 646 N N . ARG A 1 86 ? -2.119 -7.515 -15.874 1.00 98.25 86 ARG A N 1
ATOM 647 C CA . ARG A 1 86 ? -3.376 -8.021 -16.451 1.00 98.25 86 ARG A CA 1
ATOM 648 C C . ARG A 1 86 ? -4.221 -8.758 -15.411 1.00 98.25 86 ARG A C 1
ATOM 650 O O . ARG A 1 86 ? -5.388 -8.429 -15.231 1.00 98.25 86 ARG A O 1
ATOM 657 N N . ARG A 1 87 ? -3.629 -9.707 -14.671 1.00 98.06 87 ARG A N 1
ATOM 658 C CA . ARG A 1 87 ? -4.345 -10.551 -13.693 1.00 98.06 87 ARG A CA 1
ATOM 659 C C . ARG A 1 87 ? -4.998 -9.766 -12.551 1.00 98.06 87 ARG A C 1
ATOM 661 O O . ARG A 1 87 ? -6.017 -10.207 -12.023 1.00 98.06 87 ARG A O 1
ATOM 668 N N . TYR A 1 88 ? -4.403 -8.652 -12.129 1.00 97.25 88 TYR A N 1
ATOM 669 C CA . TYR A 1 88 ? -4.871 -7.893 -10.967 1.00 97.25 88 TYR A CA 1
ATOM 670 C C . TYR A 1 88 ? -5.405 -6.494 -11.297 1.00 97.25 88 TYR A C 1
ATOM 672 O O . TYR A 1 88 ? -5.846 -5.814 -10.373 1.00 97.25 88 TYR A O 1
ATOM 680 N N . ALA A 1 89 ? -5.417 -6.071 -12.565 1.00 96.94 89 ALA A N 1
ATOM 681 C CA . ALA A 1 89 ? -5.773 -4.714 -12.990 1.00 96.94 89 ALA A CA 1
ATOM 682 C C . ALA A 1 89 ? -4.983 -3.638 -12.211 1.00 96.94 89 ALA A C 1
ATOM 684 O O . ALA A 1 89 ? -5.547 -2.814 -11.480 1.00 96.94 89 ALA A O 1
ATOM 685 N N . VAL A 1 90 ? -3.652 -3.696 -12.338 1.00 98.00 90 VAL A N 1
ATOM 686 C CA . VAL A 1 90 ? -2.694 -2.741 -11.756 1.00 98.00 90 VAL A CA 1
ATOM 687 C C . VAL A 1 90 ? -1.720 -2.307 -12.849 1.00 98.00 90 VAL A C 1
ATOM 689 O O . VAL A 1 90 ? -1.059 -3.154 -13.435 1.00 98.00 90 VAL A O 1
ATOM 692 N N . ASP A 1 91 ? -1.620 -1.001 -13.105 1.00 98.12 91 ASP A N 1
ATOM 693 C CA . ASP A 1 91 ? -0.759 -0.438 -14.156 1.00 98.12 91 ASP A CA 1
ATOM 694 C C . ASP A 1 91 ? 0.703 -0.909 -14.016 1.00 98.12 91 ASP A C 1
ATOM 696 O O . ASP A 1 91 ? 1.292 -0.830 -12.932 1.00 98.12 91 ASP A O 1
ATOM 700 N N . GLU A 1 92 ? 1.310 -1.376 -15.113 1.00 98.56 92 GLU A N 1
ATOM 701 C CA . GLU A 1 92 ? 2.701 -1.844 -15.123 1.00 98.56 92 GLU A CA 1
ATOM 702 C C . GLU A 1 92 ? 3.678 -0.780 -14.618 1.00 98.56 92 GLU A C 1
ATOM 704 O O . GLU A 1 92 ? 4.595 -1.097 -13.859 1.00 98.56 92 GLU A O 1
ATOM 709 N N . ALA A 1 93 ? 3.458 0.494 -14.960 1.00 98.44 93 ALA A N 1
ATOM 710 C CA . ALA A 1 93 ? 4.287 1.590 -14.483 1.00 98.44 93 ALA A CA 1
ATOM 711 C C . ALA A 1 93 ? 4.214 1.727 -12.956 1.00 98.44 93 ALA A C 1
ATOM 713 O O . ALA A 1 93 ? 5.212 2.103 -12.344 1.00 98.44 93 ALA A O 1
ATOM 714 N N . LEU A 1 94 ? 3.086 1.397 -12.313 1.00 98.75 94 LEU A N 1
ATOM 715 C CA . LEU A 1 94 ? 2.960 1.409 -10.851 1.00 98.75 94 LEU A CA 1
ATOM 716 C C . LEU A 1 94 ? 3.709 0.229 -10.214 1.00 98.75 94 LEU A C 1
ATOM 718 O O . LEU A 1 94 ? 4.422 0.428 -9.229 1.00 98.75 94 LEU A O 1
ATOM 722 N N . ILE A 1 95 ? 3.620 -0.970 -10.803 1.00 98.81 95 ILE A N 1
ATOM 723 C CA . ILE A 1 95 ? 4.386 -2.152 -10.364 1.00 98.81 95 ILE A CA 1
ATOM 724 C C . ILE A 1 95 ? 5.893 -1.859 -10.459 1.00 98.81 95 ILE A C 1
ATOM 726 O O . ILE A 1 95 ? 6.623 -1.998 -9.475 1.00 98.81 95 ILE A O 1
ATOM 730 N N . ILE A 1 96 ? 6.346 -1.362 -11.615 1.00 98.81 96 ILE A N 1
ATOM 731 C CA . ILE A 1 96 ? 7.729 -0.935 -11.871 1.00 98.81 96 ILE A CA 1
ATOM 732 C C . ILE A 1 96 ? 8.154 0.152 -10.871 1.00 98.81 96 ILE A C 1
ATOM 734 O O . ILE A 1 96 ? 9.248 0.068 -10.311 1.00 98.81 96 ILE A O 1
ATOM 738 N N . SER A 1 97 ? 7.305 1.145 -10.589 1.00 98.69 97 SER A N 1
ATOM 739 C CA . SER A 1 97 ? 7.610 2.228 -9.637 1.00 98.69 97 SER A CA 1
ATOM 740 C C . SER A 1 97 ? 7.810 1.729 -8.207 1.00 98.69 97 SER A C 1
ATOM 742 O O . SER A 1 97 ? 8.724 2.193 -7.525 1.00 98.69 97 SER A O 1
ATOM 744 N N . VAL A 1 98 ? 7.004 0.762 -7.762 1.00 98.81 98 VAL A N 1
ATOM 745 C CA . VAL A 1 98 ? 7.139 0.133 -6.440 1.00 98.81 98 VAL A CA 1
ATOM 746 C C . VAL A 1 98 ? 8.415 -0.713 -6.374 1.00 98.81 98 VAL A C 1
ATOM 748 O O . VAL A 1 98 ? 9.218 -0.496 -5.473 1.00 98.81 98 VAL A O 1
ATOM 751 N N . ILE A 1 99 ? 8.697 -1.575 -7.362 1.00 98.75 99 ILE A N 1
ATOM 752 C CA . ILE A 1 99 ? 9.961 -2.347 -7.411 1.00 98.75 99 ILE A CA 1
ATOM 753 C C . ILE A 1 99 ? 11.189 -1.413 -7.400 1.00 98.75 99 ILE A C 1
ATOM 755 O O . ILE A 1 99 ? 12.178 -1.663 -6.702 1.00 98.75 99 ILE A O 1
ATOM 759 N N . THR A 1 100 ? 11.115 -0.304 -8.141 1.00 98.31 100 THR A N 1
ATOM 760 C CA . THR A 1 100 ? 12.174 0.714 -8.205 1.00 98.31 100 THR A CA 1
ATOM 761 C C . THR A 1 100 ? 12.373 1.411 -6.853 1.00 98.31 100 THR A C 1
ATOM 763 O O . THR A 1 100 ? 13.509 1.681 -6.462 1.00 98.31 100 THR A O 1
ATOM 766 N N . ALA A 1 101 ? 11.293 1.708 -6.125 1.00 97.56 101 ALA A N 1
ATOM 767 C CA . ALA A 1 101 ? 11.360 2.372 -4.826 1.00 97.56 101 ALA A CA 1
ATOM 768 C C . ALA A 1 101 ? 11.761 1.435 -3.672 1.00 97.56 101 ALA A C 1
ATOM 770 O O . ALA A 1 101 ? 12.366 1.915 -2.710 1.00 97.56 101 ALA A O 1
ATOM 771 N N . GLU A 1 102 ? 11.440 0.145 -3.765 1.00 97.50 102 GLU A N 1
ATOM 772 C CA . GLU A 1 102 ? 11.664 -0.842 -2.703 1.00 97.50 102 GLU A CA 1
ATOM 773 C C . GLU A 1 102 ? 13.038 -1.522 -2.786 1.00 97.50 102 GLU A C 1
ATOM 775 O O . GLU A 1 102 ? 13.779 -1.546 -1.804 1.00 97.50 102 GLU A O 1
ATOM 780 N N . SER A 1 103 ? 13.420 -2.057 -3.953 1.00 97.38 103 SER A N 1
ATOM 781 C CA . SER A 1 103 ? 14.646 -2.866 -4.095 1.00 97.38 103 SER A CA 1
ATOM 782 C C . SER A 1 103 ? 15.653 -2.343 -5.117 1.00 97.38 103 SER A C 1
ATOM 784 O O . SER A 1 103 ? 16.792 -2.815 -5.127 1.00 97.38 103 SER A O 1
ATOM 786 N N . CYS A 1 104 ? 15.262 -1.417 -6.002 1.00 96.56 104 CYS A N 1
ATOM 787 C CA . CYS A 1 104 ? 16.016 -1.126 -7.227 1.00 96.56 104 CYS A CA 1
ATOM 788 C C . CYS A 1 104 ? 16.305 -2.405 -8.046 1.00 96.56 104 CYS A C 1
ATOM 790 O O . CYS A 1 104 ? 17.432 -2.632 -8.482 1.00 96.56 104 CYS A O 1
ATOM 792 N N . PHE A 1 105 ? 15.284 -3.256 -8.214 1.00 97.38 105 PHE A N 1
ATOM 793 C CA . PHE A 1 105 ? 15.329 -4.543 -8.931 1.00 97.38 105 PHE A CA 1
ATOM 794 C C . PHE A 1 105 ? 16.280 -5.608 -8.346 1.00 97.38 105 PHE A C 1
ATOM 796 O O . PHE A 1 105 ? 16.561 -6.630 -8.975 1.00 97.38 105 PHE A O 1
ATOM 803 N N . ARG A 1 106 ? 16.748 -5.429 -7.105 1.00 96.75 106 ARG A N 1
ATOM 804 C CA . ARG A 1 106 ? 17.594 -6.412 -6.415 1.00 96.75 106 ARG A CA 1
ATOM 805 C C . ARG A 1 106 ? 16.751 -7.571 -5.877 1.00 96.75 106 ARG A C 1
ATOM 807 O O . ARG A 1 106 ? 16.171 -7.475 -4.799 1.00 96.75 106 ARG A O 1
ATOM 814 N N . GLN A 1 107 ? 16.735 -8.688 -6.606 1.00 96.75 107 GLN A N 1
ATOM 815 C CA . GLN A 1 107 ? 15.995 -9.911 -6.245 1.00 96.75 107 GLN A CA 1
ATOM 816 C C . GLN A 1 107 ? 16.315 -10.421 -4.827 1.00 96.75 107 GLN A C 1
ATOM 818 O O . GLN A 1 107 ? 15.424 -10.861 -4.111 1.00 96.75 107 GLN A O 1
ATOM 823 N N . THR A 1 108 ? 17.572 -10.301 -4.392 1.00 95.81 108 THR A N 1
ATOM 824 C CA . THR A 1 108 ? 18.071 -10.739 -3.075 1.00 95.81 108 THR A CA 1
ATOM 825 C C . THR A 1 108 ? 17.991 -9.660 -1.984 1.00 95.81 108 THR A C 1
ATOM 827 O O . THR A 1 108 ? 18.612 -9.793 -0.930 1.00 95.81 108 THR A O 1
ATOM 830 N N . ALA A 1 109 ? 17.260 -8.560 -2.204 1.00 94.94 109 ALA A N 1
ATOM 831 C CA . ALA A 1 109 ? 17.144 -7.488 -1.216 1.00 94.94 109 ALA A CA 1
ATOM 832 C C . ALA A 1 109 ? 16.451 -7.959 0.075 1.00 94.94 109 ALA A C 1
ATOM 834 O O . ALA A 1 109 ? 15.346 -8.505 0.040 1.00 94.94 109 ALA A O 1
ATOM 835 N N . ARG A 1 110 ? 17.074 -7.669 1.223 1.00 95.81 110 ARG A N 1
ATOM 836 C CA . ARG A 1 110 ? 16.512 -7.868 2.564 1.00 95.81 110 ARG A CA 1
ATOM 837 C C . ARG A 1 110 ? 16.685 -6.594 3.392 1.00 95.81 110 ARG A C 1
ATOM 839 O O . ARG A 1 110 ? 17.801 -6.084 3.482 1.00 95.81 110 ARG A O 1
ATOM 846 N N . SER A 1 111 ? 15.617 -6.089 4.007 1.00 90.19 111 SER A N 1
ATOM 847 C CA . SER A 1 111 ? 15.690 -4.932 4.914 1.00 90.19 111 SER A CA 1
ATOM 848 C C . SER A 1 111 ? 15.884 -5.337 6.379 1.00 90.19 111 SER A C 1
ATOM 850 O O . SER A 1 111 ? 15.576 -6.459 6.783 1.00 90.19 111 SER A O 1
ATOM 852 N N . HIS A 1 112 ? 16.315 -4.381 7.211 1.00 85.81 112 HIS A N 1
ATOM 853 C CA . HIS A 1 112 ? 16.373 -4.529 8.673 1.00 85.81 112 HIS A CA 1
ATOM 854 C C . HIS A 1 112 ? 15.009 -4.871 9.305 1.00 85.81 112 HIS A C 1
ATOM 856 O O . HIS A 1 112 ? 14.963 -5.528 10.337 1.00 85.81 112 HIS A O 1
ATOM 862 N N . LYS A 1 113 ? 13.894 -4.470 8.669 1.00 78.62 113 LYS A N 1
ATOM 863 C CA . LYS A 1 113 ? 12.517 -4.805 9.085 1.00 78.62 113 LYS A CA 1
ATOM 864 C C . LYS A 1 113 ? 12.081 -6.208 8.604 1.00 78.62 113 LYS A C 1
ATOM 866 O O . LYS A 1 113 ? 10.907 -6.548 8.688 1.00 78.62 113 LYS A O 1
ATOM 871 N N . GLY A 1 114 ? 12.999 -7.007 8.048 1.00 90.31 114 GLY A N 1
ATOM 872 C CA . GLY A 1 114 ? 12.726 -8.350 7.526 1.00 90.31 114 GLY A CA 1
ATOM 873 C C . GLY A 1 114 ? 11.990 -8.384 6.183 1.00 90.31 114 GLY A C 1
ATOM 874 O O . GLY A 1 114 ? 11.528 -9.448 5.790 1.00 90.31 114 GLY A O 1
ATOM 875 N N . ALA A 1 115 ? 11.870 -7.254 5.480 1.00 92.56 115 ALA A N 1
ATOM 876 C CA . ALA A 1 115 ? 11.214 -7.190 4.173 1.00 92.56 115 ALA A CA 1
ATOM 877 C C . ALA A 1 115 ? 12.093 -7.818 3.076 1.00 92.56 115 ALA A C 1
ATOM 879 O O . ALA A 1 115 ? 13.315 -7.690 3.143 1.00 92.56 115 ALA A O 1
ATOM 880 N N . GLN A 1 116 ? 11.495 -8.506 2.098 1.00 97.56 116 GLN A N 1
ATOM 881 C CA . GLN A 1 116 ? 12.203 -9.398 1.169 1.00 97.56 116 GLN A CA 1
ATOM 882 C C . GLN A 1 116 ? 11.839 -9.188 -0.309 1.00 97.56 116 GLN A C 1
ATOM 884 O O . GLN A 1 116 ? 10.683 -8.951 -0.671 1.00 97.56 116 GLN A O 1
ATOM 889 N N . GLY A 1 117 ? 12.845 -9.342 -1.170 1.00 98.06 117 GLY A N 1
ATOM 890 C CA . GLY A 1 117 ? 12.706 -9.406 -2.622 1.00 98.06 117 GLY A CA 1
ATOM 891 C C . GLY A 1 117 ? 12.389 -8.082 -3.316 1.00 98.06 117 GLY A C 1
ATOM 892 O O . GLY A 1 117 ? 12.516 -6.999 -2.740 1.00 98.06 117 GLY A O 1
ATOM 893 N N . LEU A 1 118 ? 11.975 -8.187 -4.580 1.00 98.31 118 LEU A N 1
ATOM 894 C CA . LEU A 1 118 ? 11.808 -7.065 -5.511 1.00 98.31 118 LEU A CA 1
ATOM 895 C C . LEU A 1 118 ? 10.861 -5.966 -5.005 1.00 98.31 118 LEU A C 1
ATOM 897 O O . LEU A 1 118 ? 11.150 -4.783 -5.176 1.00 98.31 118 LEU A O 1
ATOM 901 N N . MET A 1 119 ? 9.761 -6.355 -4.365 1.00 98.56 119 MET A N 1
ATOM 902 C CA . MET A 1 119 ? 8.720 -5.478 -3.822 1.00 98.56 119 MET A CA 1
ATOM 903 C C . MET A 1 119 ? 8.724 -5.430 -2.282 1.00 98.56 119 MET A C 1
ATOM 905 O O . MET A 1 119 ? 7.706 -5.081 -1.690 1.00 98.56 119 MET A O 1
ATOM 909 N N . GLN A 1 120 ? 9.839 -5.822 -1.642 1.00 98.12 120 GLN A N 1
ATOM 910 C CA . GLN A 1 120 ? 10.073 -5.782 -0.186 1.00 98.12 120 GLN A CA 1
ATOM 911 C C . GLN A 1 120 ? 8.861 -6.223 0.659 1.00 98.12 120 GLN A C 1
ATOM 913 O O . GLN A 1 120 ? 8.320 -5.485 1.481 1.00 98.12 120 GLN A O 1
ATOM 918 N N . LEU A 1 121 ? 8.443 -7.478 0.491 1.00 94.75 121 LEU A N 1
ATOM 919 C CA . LEU A 1 121 ? 7.364 -8.061 1.286 1.00 94.75 121 LEU A CA 1
ATOM 920 C C . LEU A 1 121 ? 7.893 -8.495 2.657 1.00 94.75 121 LEU A C 1
ATOM 922 O O . LEU A 1 121 ? 8.823 -9.293 2.732 1.00 94.75 121 LEU A O 1
ATOM 926 N N . ILE A 1 122 ? 7.295 -8.006 3.746 1.00 91.38 122 ILE A N 1
ATOM 927 C CA . ILE A 1 122 ? 7.514 -8.582 5.085 1.00 91.38 122 ILE A CA 1
ATOM 928 C C . ILE A 1 122 ? 6.830 -9.962 5.194 1.00 91.38 122 ILE A C 1
ATOM 930 O O . ILE A 1 122 ? 5.806 -10.167 4.533 1.00 91.38 122 ILE A O 1
ATOM 934 N N . PRO A 1 123 ? 7.308 -10.900 6.040 1.00 91.62 123 PRO A N 1
ATOM 935 C CA . PRO A 1 123 ? 6.833 -12.291 6.031 1.00 91.62 123 PRO A CA 1
ATOM 936 C C . PRO A 1 123 ? 5.324 -12.458 6.264 1.00 91.62 123 PRO A C 1
ATOM 938 O O . PRO A 1 123 ? 4.685 -13.298 5.631 1.00 91.62 123 PRO A O 1
ATOM 941 N N . ALA A 1 124 ? 4.719 -11.614 7.108 1.00 88.88 124 ALA A N 1
ATOM 942 C CA . ALA A 1 124 ? 3.272 -11.610 7.331 1.00 88.88 124 ALA A CA 1
ATOM 943 C C . ALA A 1 124 ? 2.481 -11.238 6.058 1.00 88.88 124 ALA A C 1
ATOM 945 O O . ALA A 1 124 ? 1.476 -11.875 5.741 1.00 88.88 124 ALA A O 1
ATOM 946 N N . THR A 1 125 ? 2.958 -10.248 5.296 1.00 88.19 125 THR A N 1
ATOM 947 C CA . THR A 1 125 ? 2.372 -9.836 4.010 1.00 88.19 125 THR A CA 1
ATOM 948 C C . THR A 1 125 ? 2.614 -10.894 2.935 1.00 88.19 125 THR A C 1
ATOM 950 O O . THR A 1 125 ? 1.682 -11.247 2.215 1.00 88.19 125 THR A O 1
ATOM 953 N N . ALA A 1 126 ? 3.822 -11.463 2.868 1.00 92.50 126 ALA A N 1
ATOM 954 C CA . ALA A 1 126 ? 4.153 -12.566 1.967 1.00 92.50 126 ALA A CA 1
ATOM 955 C C . ALA A 1 126 ? 3.181 -13.750 2.155 1.00 92.50 126 ALA A C 1
ATOM 957 O O . ALA A 1 126 ? 2.482 -14.128 1.210 1.00 92.50 126 ALA A O 1
ATOM 958 N N . LYS A 1 127 ? 3.022 -14.235 3.398 1.00 94.50 127 LYS A N 1
ATOM 959 C CA . LYS A 1 127 ? 2.063 -15.297 3.752 1.00 94.50 127 LYS A CA 1
ATOM 960 C C . LYS A 1 127 ? 0.619 -14.915 3.398 1.00 94.50 127 LYS A C 1
ATOM 962 O O . LYS A 1 127 ? -0.072 -15.696 2.751 1.00 94.50 127 LYS A O 1
ATOM 967 N N . ARG A 1 128 ? 0.171 -13.702 3.758 1.00 92.44 128 ARG A N 1
ATOM 968 C CA . ARG A 1 128 ? -1.195 -13.195 3.493 1.00 92.44 128 ARG A CA 1
ATOM 969 C C . ARG A 1 128 ? -1.560 -13.162 2.005 1.00 92.44 128 ARG A C 1
ATOM 971 O O . ARG A 1 128 ? -2.726 -13.360 1.672 1.00 92.44 128 ARG A O 1
ATOM 978 N N . PHE A 1 129 ? -0.595 -12.917 1.116 1.00 93.62 129 PHE A N 1
ATOM 979 C CA . PHE A 1 129 ? -0.842 -12.808 -0.328 1.00 93.62 129 PHE A CA 1
ATOM 980 C C . PHE A 1 129 ? -0.408 -14.030 -1.154 1.00 93.62 129 PHE A C 1
ATOM 982 O O . PHE A 1 129 ? -0.661 -14.048 -2.361 1.00 93.62 129 PHE A O 1
ATOM 989 N N . GLY A 1 130 ? 0.093 -15.092 -0.511 1.00 93.62 130 GLY A N 1
ATOM 990 C CA . GLY A 1 130 ? 0.344 -16.404 -1.129 1.00 93.62 130 GLY A CA 1
ATOM 991 C C . GLY A 1 130 ? 1.780 -16.641 -1.606 1.00 93.62 130 GLY A C 1
ATOM 992 O O . GLY A 1 130 ? 2.004 -17.508 -2.445 1.00 93.62 130 GLY A O 1
ATOM 993 N N . VAL A 1 131 ? 2.745 -15.879 -1.093 1.00 96.50 131 VAL A N 1
ATOM 994 C CA . VAL A 1 131 ? 4.174 -16.019 -1.407 1.00 96.50 131 VAL A CA 1
ATOM 995 C C . VAL A 1 131 ? 4.805 -17.035 -0.455 1.00 96.50 131 VAL A C 1
ATOM 997 O O . VAL A 1 131 ? 4.733 -16.856 0.760 1.00 96.50 131 VAL A O 1
ATOM 1000 N N . ARG A 1 132 ? 5.424 -18.087 -1.006 1.00 96.94 132 ARG A N 1
ATOM 1001 C CA . ARG A 1 132 ? 6.172 -19.108 -0.249 1.00 96.94 132 ARG A CA 1
ATOM 1002 C C . ARG A 1 132 ? 7.654 -18.740 -0.147 1.00 96.94 132 ARG A C 1
ATOM 1004 O O . ARG A 1 132 ? 8.210 -18.754 0.942 1.00 96.94 132 ARG A O 1
ATOM 1011 N N . ASP A 1 133 ? 8.259 -18.348 -1.268 1.00 97.62 133 ASP A N 1
ATOM 1012 C CA . ASP A 1 133 ? 9.623 -17.815 -1.345 1.00 97.62 133 ASP A CA 1
ATOM 1013 C C . ASP A 1 133 ? 9.571 -16.375 -1.870 1.00 97.62 133 ASP A C 1
ATOM 1015 O O . ASP A 1 133 ? 9.216 -16.117 -3.023 1.00 97.62 133 ASP A O 1
ATOM 1019 N N . ALA A 1 134 ? 9.916 -15.423 -1.001 1.00 96.56 134 ALA A N 1
ATOM 1020 C CA . ALA A 1 134 ? 9.889 -14.002 -1.313 1.00 96.56 134 ALA A CA 1
ATOM 1021 C C . ALA A 1 134 ? 11.093 -13.518 -2.139 1.00 96.56 134 ALA A C 1
ATOM 1023 O O . ALA A 1 134 ? 11.064 -12.374 -2.586 1.00 96.56 134 ALA A O 1
ATOM 1024 N N . TYR A 1 135 ? 12.118 -14.338 -2.386 1.00 97.69 135 TYR A N 1
ATOM 1025 C CA . TYR A 1 135 ? 13.230 -13.982 -3.274 1.00 97.69 135 TYR A CA 1
ATOM 1026 C C . TYR A 1 135 ? 12.997 -14.424 -4.729 1.00 97.69 135 TYR A C 1
ATOM 1028 O O . TYR A 1 135 ? 13.589 -13.835 -5.634 1.00 97.69 135 TYR A O 1
ATOM 1036 N N . LYS A 1 136 ? 12.098 -15.387 -5.000 1.00 98.31 136 LYS A N 1
ATOM 1037 C CA . LYS A 1 136 ? 11.708 -15.750 -6.380 1.00 98.31 136 LYS A CA 1
ATOM 1038 C C . LYS A 1 136 ? 10.935 -14.592 -7.037 1.00 98.31 136 LYS A C 1
ATOM 1040 O O . LYS A 1 136 ? 9.856 -14.246 -6.542 1.00 98.31 136 LYS A O 1
ATOM 1045 N N . PRO A 1 137 ? 11.391 -14.037 -8.180 1.00 98.19 137 PRO A N 1
ATOM 1046 C CA . PRO A 1 137 ? 10.736 -12.896 -8.827 1.00 98.19 137 PRO A CA 1
ATOM 1047 C C . PRO A 1 137 ? 9.251 -13.106 -9.123 1.00 98.19 137 PRO A C 1
ATOM 1049 O O . PRO A 1 137 ? 8.444 -12.234 -8.810 1.00 98.19 137 PRO A O 1
ATOM 1052 N N . ALA A 1 138 ? 8.886 -14.277 -9.655 1.00 98.25 138 ALA A N 1
ATOM 1053 C CA . ALA A 1 138 ? 7.509 -14.623 -9.997 1.00 98.25 138 ALA A CA 1
ATOM 1054 C C . ALA A 1 138 ? 6.558 -14.491 -8.794 1.00 98.25 138 ALA A C 1
ATOM 1056 O O . ALA A 1 138 ? 5.564 -13.768 -8.864 1.00 98.25 138 ALA A O 1
ATOM 1057 N N . GLN A 1 139 ? 6.900 -15.136 -7.671 1.00 98.56 139 GLN A N 1
ATOM 1058 C CA . GLN A 1 139 ? 6.080 -15.110 -6.457 1.00 98.56 139 GLN A CA 1
ATOM 1059 C C . GLN A 1 139 ? 6.078 -13.719 -5.813 1.00 98.56 139 GLN A C 1
ATOM 1061 O O . GLN A 1 139 ? 5.023 -13.231 -5.415 1.00 98.56 139 GLN A O 1
ATOM 1066 N N . ASN A 1 140 ? 7.236 -13.054 -5.735 1.00 98.75 140 ASN A N 1
ATOM 1067 C CA . ASN A 1 140 ? 7.343 -11.737 -5.109 1.00 98.75 140 ASN A CA 1
ATOM 1068 C C . ASN A 1 140 ? 6.524 -10.670 -5.860 1.00 98.75 140 ASN A C 1
ATOM 1070 O O . ASN A 1 140 ? 5.746 -9.948 -5.234 1.00 98.75 140 ASN A O 1
ATOM 1074 N N . ILE A 1 141 ? 6.625 -10.626 -7.196 1.00 98.81 141 ILE A N 1
ATOM 1075 C CA . ILE A 1 141 ? 5.848 -9.703 -8.039 1.00 98.81 141 ILE A CA 1
ATOM 1076 C C . ILE A 1 141 ? 4.354 -10.039 -7.974 1.00 98.81 141 ILE A C 1
ATOM 1078 O O . ILE A 1 141 ? 3.532 -9.130 -7.848 1.00 98.81 141 ILE A O 1
ATOM 1082 N N . GLN A 1 142 ? 3.982 -11.324 -7.986 1.00 98.69 142 GLN A N 1
ATOM 1083 C CA . GLN A 1 142 ? 2.589 -11.748 -7.827 1.00 98.69 142 GLN A CA 1
ATOM 1084 C C . GLN A 1 142 ? 2.007 -11.293 -6.481 1.00 98.69 142 GLN A C 1
ATOM 1086 O O . GLN A 1 142 ? 0.951 -10.660 -6.448 1.00 98.69 142 GLN A O 1
ATOM 1091 N N . GLY A 1 143 ? 2.701 -11.566 -5.374 1.00 98.44 143 GLY A N 1
ATOM 1092 C CA . GLY A 1 143 ? 2.265 -11.188 -4.030 1.00 98.44 143 GLY A CA 1
ATOM 1093 C C . GLY A 1 143 ? 2.181 -9.677 -3.828 1.00 98.44 143 GLY A C 1
ATOM 1094 O O . GLY A 1 143 ? 1.172 -9.185 -3.323 1.00 98.44 143 GLY A O 1
ATOM 1095 N N . GLY A 1 144 ? 3.199 -8.932 -4.269 1.00 98.56 144 GLY A N 1
ATOM 1096 C CA . GLY A 1 144 ? 3.232 -7.472 -4.168 1.00 98.56 144 GLY A CA 1
ATOM 1097 C C . GLY A 1 144 ? 2.186 -6.789 -5.046 1.00 98.56 144 GLY A C 1
ATOM 1098 O O . GLY A 1 144 ? 1.507 -5.874 -4.583 1.00 98.56 144 GLY A O 1
ATOM 1099 N N . THR A 1 145 ? 1.953 -7.278 -6.267 1.00 98.81 145 THR A N 1
ATOM 1100 C CA . THR A 1 145 ? 0.890 -6.749 -7.143 1.00 98.81 145 THR A CA 1
ATOM 1101 C C . THR A 1 145 ? -0.503 -7.073 -6.592 1.00 98.81 145 THR A C 1
ATOM 1103 O O . THR A 1 145 ? -1.383 -6.211 -6.583 1.00 98.81 145 THR A O 1
ATOM 1106 N N . ARG A 1 146 ? -0.705 -8.278 -6.038 1.00 98.56 146 ARG A N 1
ATOM 1107 C CA . ARG A 1 146 ? -1.949 -8.658 -5.349 1.00 98.56 146 ARG A CA 1
ATOM 1108 C C . ARG A 1 146 ? -2.197 -7.800 -4.099 1.00 98.56 146 ARG A C 1
ATOM 1110 O O . ARG A 1 146 ? -3.338 -7.404 -3.856 1.00 98.56 146 ARG A O 1
ATOM 1117 N N . TYR A 1 147 ? -1.147 -7.467 -3.344 1.00 98.62 147 TYR A N 1
ATOM 1118 C CA . TYR A 1 147 ? -1.219 -6.544 -2.207 1.00 98.62 147 TYR A CA 1
ATOM 1119 C C . TYR A 1 147 ? -1.553 -5.113 -2.662 1.00 98.62 147 TYR A C 1
ATOM 1121 O O . TYR A 1 147 ? -2.491 -4.520 -2.131 1.00 98.62 147 TYR A O 1
ATOM 1129 N N . LEU A 1 148 ? -0.896 -4.591 -3.707 1.00 98.50 148 LEU A N 1
ATOM 1130 C CA . LEU A 1 148 ? -1.244 -3.300 -4.317 1.00 98.50 148 LEU A CA 1
ATOM 1131 C C . LEU A 1 148 ? -2.714 -3.257 -4.753 1.00 98.50 148 LEU A C 1
ATOM 1133 O O . LEU A 1 148 ? -3.409 -2.301 -4.421 1.00 98.50 148 LEU A O 1
ATOM 1137 N N . ARG A 1 149 ? -3.234 -4.297 -5.421 1.00 98.38 149 ARG A N 1
ATOM 1138 C CA . ARG A 1 149 ? -4.653 -4.357 -5.813 1.00 98.38 149 ARG A CA 1
ATOM 1139 C C . ARG A 1 149 ? -5.597 -4.368 -4.609 1.00 98.38 149 ARG A C 1
ATOM 1141 O O . ARG A 1 149 ? -6.626 -3.693 -4.646 1.00 98.38 149 ARG A O 1
ATOM 1148 N N . PHE A 1 150 ? -5.252 -5.079 -3.534 1.00 98.00 150 PHE A N 1
ATOM 1149 C CA . PHE A 1 150 ? -6.004 -5.028 -2.276 1.00 98.00 150 PHE A CA 1
ATOM 1150 C C . PHE A 1 150 ? -6.040 -3.604 -1.691 1.00 98.00 150 PHE A C 1
ATOM 1152 O O . PHE A 1 150 ? -7.115 -3.126 -1.329 1.00 98.00 150 PHE A O 1
ATOM 1159 N N . LEU A 1 151 ? -4.904 -2.901 -1.658 1.00 95.94 151 LEU A N 1
ATOM 1160 C CA . LEU A 1 151 ? -4.824 -1.524 -1.160 1.00 95.94 151 LEU A CA 1
ATOM 1161 C C . LEU A 1 151 ? -5.577 -0.532 -2.061 1.00 95.94 151 LEU A C 1
ATOM 1163 O O . LEU A 1 151 ? -6.328 0.298 -1.554 1.00 95.94 151 LEU A O 1
ATOM 1167 N N . MET A 1 152 ? -5.457 -0.659 -3.386 1.00 96.94 152 MET A N 1
ATOM 1168 C CA . MET A 1 152 ? -6.225 0.138 -4.351 1.00 96.94 152 MET A CA 1
ATOM 1169 C C . MET A 1 152 ? -7.736 -0.052 -4.162 1.00 96.94 152 MET A C 1
ATOM 1171 O O . MET A 1 152 ? -8.475 0.929 -4.201 1.00 96.94 152 MET A O 1
ATOM 1175 N N . LYS A 1 153 ? -8.208 -1.281 -3.892 1.00 94.31 153 LYS A N 1
ATOM 1176 C CA . LYS A 1 153 ? -9.620 -1.529 -3.550 1.00 94.31 153 LYS A CA 1
ATOM 1177 C C . LYS A 1 153 ? -9.995 -0.952 -2.179 1.00 94.31 153 LYS A C 1
ATOM 1179 O O . LYS A 1 153 ? -11.093 -0.426 -2.040 1.00 94.31 153 LYS A O 1
ATOM 1184 N N . ARG A 1 154 ? -9.109 -1.024 -1.175 1.00 92.50 154 ARG A N 1
ATOM 1185 C CA . ARG A 1 154 ? -9.361 -0.476 0.172 1.00 92.50 154 ARG A CA 1
ATOM 1186 C C . ARG A 1 154 ? -9.567 1.039 0.157 1.00 92.50 154 ARG A C 1
ATOM 1188 O O . ARG A 1 154 ? -10.460 1.524 0.840 1.00 92.50 154 ARG A O 1
ATOM 1195 N N . PHE A 1 155 ? -8.749 1.765 -0.601 1.00 92.75 155 PHE A N 1
ATOM 1196 C CA . PHE A 1 155 ? -8.764 3.230 -0.644 1.00 92.75 155 PHE A CA 1
ATOM 1197 C C . PHE A 1 155 ? -9.490 3.786 -1.879 1.00 92.75 155 PHE A C 1
ATOM 1199 O O . PHE A 1 155 ? -9.135 4.855 -2.369 1.00 92.75 155 PHE A O 1
ATOM 1206 N N . SER A 1 156 ? -10.494 3.064 -2.393 1.00 93.88 156 SER A N 1
ATOM 1207 C CA . SER A 1 156 ? -11.386 3.506 -3.482 1.00 93.88 156 SER A CA 1
ATOM 1208 C C . SER A 1 156 ? -10.655 4.058 -4.718 1.00 93.88 156 SER A C 1
ATOM 1210 O O . SER A 1 156 ? -11.034 5.084 -5.272 1.00 93.88 156 SER A O 1
ATOM 1212 N N . GLY A 1 157 ? -9.565 3.406 -5.131 1.00 91.19 157 GLY A N 1
ATOM 1213 C CA . GLY A 1 157 ? -8.743 3.825 -6.271 1.00 91.19 157 GLY A CA 1
ATOM 1214 C C . GLY A 1 157 ? -7.726 4.937 -5.981 1.00 91.19 157 GLY A C 1
ATOM 1215 O O . GLY A 1 157 ? -6.915 5.243 -6.854 1.00 91.19 157 GLY A O 1
ATOM 1216 N N . ASN A 1 158 ? -7.692 5.513 -4.772 1.00 96.62 158 ASN A N 1
ATOM 1217 C CA . ASN A 1 158 ? -6.719 6.543 -4.399 1.00 96.62 158 ASN A CA 1
ATOM 1218 C C . ASN A 1 158 ? -5.295 5.962 -4.333 1.00 96.62 158 ASN A C 1
ATOM 1220 O O . ASN A 1 158 ? -4.842 5.437 -3.311 1.00 96.62 158 ASN A O 1
ATOM 1224 N N . MET A 1 159 ? -4.573 6.101 -5.445 1.00 96.69 159 MET A N 1
ATOM 1225 C CA . MET A 1 159 ? -3.223 5.574 -5.629 1.00 96.69 159 MET A CA 1
ATOM 1226 C C . MET A 1 159 ? -2.231 6.101 -4.585 1.00 96.69 159 MET A C 1
ATOM 1228 O O . MET A 1 159 ? -1.421 5.333 -4.071 1.00 96.69 159 MET A O 1
ATOM 1232 N N . ARG A 1 160 ? -2.318 7.382 -4.198 1.00 98.00 160 ARG A N 1
ATOM 1233 C CA . ARG A 1 160 ? -1.422 7.966 -3.184 1.00 98.00 160 ARG A CA 1
ATOM 1234 C C . ARG A 1 160 ? -1.634 7.336 -1.805 1.00 98.00 160 ARG A C 1
ATOM 1236 O O . ARG A 1 160 ? -0.659 7.110 -1.090 1.00 98.00 160 ARG A O 1
ATOM 1243 N N . TYR A 1 161 ? -2.876 7.012 -1.445 1.00 97.88 161 TYR A N 1
ATOM 1244 C CA . TYR A 1 161 ? -3.199 6.335 -0.184 1.00 97.88 161 TYR A CA 1
ATOM 1245 C C . TYR A 1 161 ? -2.808 4.851 -0.224 1.00 97.88 161 TYR A C 1
ATOM 1247 O O . TYR A 1 161 ? -2.242 4.350 0.745 1.00 97.88 161 TYR A O 1
ATOM 1255 N N . ALA A 1 162 ? -3.006 4.167 -1.356 1.00 97.81 162 ALA A N 1
ATOM 1256 C CA . ALA A 1 162 ? -2.537 2.794 -1.543 1.00 97.81 162 ALA A CA 1
ATOM 1257 C C . ALA A 1 162 ? -1.002 2.683 -1.446 1.00 97.81 162 ALA A C 1
ATOM 1259 O O . ALA A 1 162 ? -0.494 1.817 -0.739 1.00 97.81 162 ALA A O 1
ATOM 1260 N N . ILE A 1 163 ? -0.254 3.598 -2.072 1.00 98.56 163 ILE A N 1
ATOM 1261 C CA . ILE A 1 163 ? 1.214 3.669 -1.965 1.00 98.56 163 ILE A CA 1
ATOM 1262 C C . ILE A 1 163 ? 1.646 3.962 -0.517 1.00 98.56 163 ILE A C 1
ATOM 1264 O O . ILE A 1 163 ? 2.565 3.319 -0.011 1.00 98.56 163 ILE A O 1
ATOM 1268 N N . ALA A 1 164 ? 0.976 4.888 0.180 1.00 97.50 164 ALA A N 1
ATOM 1269 C CA . ALA A 1 164 ? 1.269 5.177 1.585 1.00 97.50 164 ALA A CA 1
ATOM 1270 C C . ALA A 1 164 ? 1.034 3.954 2.492 1.00 97.50 164 ALA A C 1
ATOM 1272 O O . ALA A 1 164 ? 1.871 3.646 3.339 1.00 97.50 164 ALA A O 1
ATOM 1273 N N . ALA A 1 165 ? -0.063 3.224 2.281 1.00 95.25 165 ALA A N 1
ATOM 1274 C CA . ALA A 1 165 ? -0.390 2.012 3.025 1.00 95.25 165 ALA A CA 1
ATOM 1275 C C . ALA A 1 165 ? 0.540 0.833 2.704 1.00 95.25 165 ALA A C 1
ATOM 1277 O O . ALA A 1 165 ? 0.762 -0.008 3.570 1.00 95.25 165 ALA A O 1
ATOM 1278 N N . TYR A 1 166 ? 1.128 0.781 1.504 1.00 97.69 166 TYR A N 1
ATOM 1279 C CA . TYR A 1 166 ? 2.119 -0.242 1.162 1.00 97.69 166 TYR A CA 1
ATOM 1280 C C . TYR A 1 166 ? 3.334 -0.166 2.103 1.00 97.69 166 TYR A C 1
ATOM 1282 O O . TYR A 1 166 ? 3.752 -1.185 2.647 1.00 97.69 166 TYR A O 1
ATOM 1290 N N . ASN A 1 167 ? 3.829 1.052 2.365 1.00 97.56 167 ASN A N 1
ATOM 1291 C CA . ASN A 1 167 ? 4.966 1.313 3.254 1.00 97.56 167 ASN A CA 1
ATOM 1292 C C . ASN A 1 167 ? 4.593 1.374 4.753 1.00 97.56 167 ASN A C 1
ATOM 1294 O O . ASN A 1 167 ? 5.351 0.879 5.584 1.00 97.56 167 ASN A O 1
ATOM 1298 N N . ALA A 1 168 ? 3.455 1.980 5.113 1.00 91.12 168 ALA A N 1
ATOM 1299 C CA . ALA A 1 168 ? 3.072 2.231 6.512 1.00 91.12 168 ALA A CA 1
ATOM 1300 C C . ALA A 1 168 ? 2.075 1.216 7.112 1.00 91.12 168 ALA A C 1
ATOM 1302 O O . ALA A 1 168 ? 1.772 1.292 8.304 1.00 91.12 168 ALA A O 1
ATOM 1303 N N . GLY A 1 169 ? 1.548 0.290 6.305 1.00 89.94 169 GLY A N 1
ATOM 1304 C CA . GLY A 1 169 ? 0.412 -0.572 6.645 1.00 89.94 169 GLY A CA 1
ATOM 1305 C C . GLY A 1 169 ? -0.936 0.145 6.495 1.00 89.94 169 GLY A C 1
ATOM 1306 O O . GLY A 1 169 ? -1.040 1.362 6.677 1.00 89.94 169 GLY A O 1
ATOM 1307 N N . GLU A 1 170 ? -2.005 -0.599 6.185 1.00 87.50 170 GLU A N 1
ATOM 1308 C CA . GLU A 1 170 ? -3.317 0.011 5.928 1.00 87.50 170 GLU A CA 1
ATOM 1309 C C . GLU A 1 170 ? -3.872 0.778 7.141 1.00 87.50 170 GLU A C 1
ATOM 1311 O O . GLU A 1 170 ? -4.358 1.900 6.994 1.00 87.50 170 GLU A O 1
ATOM 1316 N N . GLY A 1 171 ? -3.675 0.240 8.350 1.00 82.88 171 GLY A N 1
ATOM 1317 C CA . GLY A 1 171 ? -4.139 0.836 9.606 1.00 82.88 171 GLY A CA 1
ATOM 1318 C C . GLY A 1 171 ? -3.473 2.166 9.981 1.00 82.88 171 GLY A C 1
ATOM 1319 O O . GLY A 1 171 ? -3.983 2.868 10.855 1.00 82.88 171 GLY A O 1
ATOM 1320 N N . ALA A 1 172 ? -2.355 2.537 9.346 1.00 81.88 172 ALA A N 1
ATOM 1321 C CA . ALA A 1 172 ? -1.781 3.874 9.487 1.00 81.88 172 ALA A CA 1
ATOM 1322 C C . ALA A 1 172 ? -2.558 4.890 8.638 1.00 81.88 172 ALA A C 1
ATOM 1324 O O . ALA A 1 172 ? -2.969 5.927 9.152 1.00 81.88 172 ALA A O 1
ATOM 1325 N N . VAL A 1 173 ? -2.823 4.570 7.368 1.00 82.56 173 VAL A N 1
ATOM 1326 C CA . VAL A 1 173 ? -3.598 5.438 6.466 1.00 82.56 173 VAL A CA 1
ATOM 1327 C C . VAL A 1 173 ? -5.044 5.580 6.948 1.00 82.56 173 VAL A C 1
ATOM 1329 O O . VAL A 1 173 ? -5.559 6.696 6.993 1.00 82.56 173 VAL A O 1
ATOM 1332 N N . ASP A 1 174 ? -5.659 4.488 7.419 1.00 77.50 174 ASP A N 1
ATOM 1333 C CA . ASP A 1 174 ? -6.989 4.516 8.045 1.00 77.50 174 ASP A CA 1
ATOM 1334 C C . ASP A 1 174 ? -7.043 5.479 9.251 1.00 77.50 174 ASP A C 1
ATOM 1336 O O . ASP A 1 174 ? -8.020 6.201 9.433 1.00 77.50 174 ASP A O 1
ATOM 1340 N N . ARG A 1 175 ? -5.991 5.496 10.088 1.00 81.50 175 ARG A N 1
ATOM 1341 C CA . ARG A 1 175 ? -5.921 6.294 11.327 1.00 81.50 175 ARG A CA 1
ATOM 1342 C C . ARG A 1 175 ? -5.791 7.792 11.067 1.00 81.50 175 ARG A C 1
ATOM 1344 O O . ARG A 1 175 ? -6.340 8.578 11.832 1.00 81.50 175 ARG A O 1
ATOM 1351 N N . TYR A 1 176 ? -5.039 8.180 10.038 1.00 85.62 176 TYR A N 1
ATOM 1352 C CA . TYR A 1 176 ? -4.814 9.588 9.691 1.00 85.62 176 TYR A CA 1
ATOM 1353 C C . TYR A 1 176 ? -5.778 10.113 8.615 1.00 85.62 176 TYR A C 1
ATOM 1355 O O . TYR A 1 176 ? -5.696 11.287 8.265 1.00 85.62 176 TYR A O 1
ATOM 1363 N N . GLY A 1 177 ? -6.675 9.274 8.083 1.00 84.50 177 GLY A N 1
ATOM 1364 C CA . GLY A 1 177 ? -7.581 9.648 6.989 1.00 84.50 177 GLY A CA 1
ATOM 1365 C C . GLY A 1 177 ? -6.858 9.958 5.672 1.00 84.50 177 GLY A C 1
ATOM 1366 O O . GLY A 1 177 ? -7.393 10.674 4.832 1.00 84.50 177 GLY A O 1
ATOM 1367 N N . GLY A 1 178 ? -5.628 9.466 5.500 1.00 90.00 178 GLY A N 1
ATOM 1368 C CA . GLY A 1 178 ? -4.748 9.828 4.392 1.00 90.00 178 GLY A CA 1
ATOM 1369 C C . GLY A 1 178 ? -3.285 9.476 4.658 1.00 90.00 178 GLY A C 1
ATOM 1370 O O . GLY A 1 178 ? -2.977 8.633 5.499 1.00 90.00 178 GLY A O 1
ATOM 1371 N N . ILE A 1 179 ? -2.361 10.108 3.927 1.00 93.25 179 ILE A N 1
ATOM 1372 C CA . ILE A 1 179 ? -0.919 9.849 4.076 1.00 93.25 179 ILE A CA 1
ATOM 1373 C C . ILE A 1 179 ? -0.484 10.245 5.502 1.00 93.25 179 ILE A C 1
ATOM 1375 O O . ILE A 1 179 ? -0.635 11.414 5.8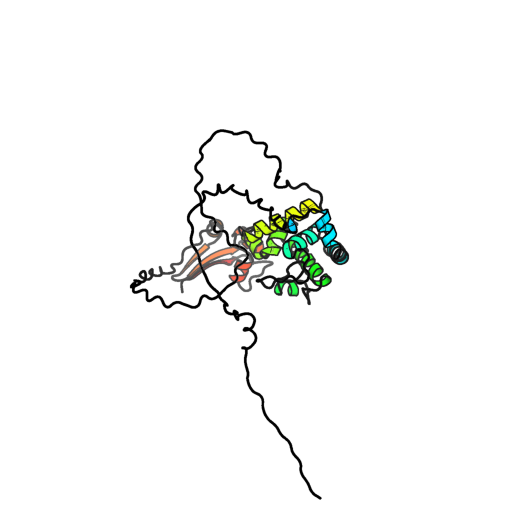64 1.00 93.25 179 ILE A O 1
ATOM 1379 N N . PRO A 1 180 ? 0.074 9.326 6.314 1.00 86.06 180 PRO A N 1
ATOM 1380 C CA . PRO A 1 180 ? 0.458 9.639 7.685 1.00 86.06 180 PRO A CA 1
ATOM 1381 C C . PRO A 1 180 ? 1.584 10.692 7.731 1.00 86.06 180 PRO A C 1
ATOM 1383 O O . PRO A 1 180 ? 2.379 10.795 6.790 1.00 86.06 180 PRO A O 1
ATOM 1386 N N . PRO A 1 181 ? 1.742 11.430 8.848 1.00 94.12 181 PRO A N 1
ATOM 1387 C CA . PRO A 1 181 ? 2.833 12.386 9.072 1.00 94.12 181 PRO A CA 1
ATOM 1388 C C . PRO A 1 181 ? 4.195 11.701 9.321 1.00 94.12 181 PRO A C 1
ATOM 1390 O O . PRO A 1 181 ? 5.042 12.198 10.060 1.00 94.12 181 PRO A O 1
ATOM 1393 N N . TYR A 1 182 ? 4.416 10.530 8.723 1.00 90.69 182 TYR A N 1
ATOM 1394 C CA . TYR A 1 182 ? 5.653 9.767 8.810 1.00 90.69 182 TYR A CA 1
ATOM 1395 C C . TYR A 1 182 ? 6.560 10.177 7.654 1.00 90.69 182 TYR A C 1
ATOM 1397 O O . TYR A 1 182 ? 6.233 9.947 6.489 1.00 90.69 182 TYR A O 1
ATOM 1405 N N . ARG A 1 183 ? 7.718 10.766 7.969 1.00 93.44 183 ARG A N 1
ATOM 1406 C CA . ARG A 1 183 ? 8.670 11.244 6.955 1.00 93.44 183 ARG A CA 1
ATOM 1407 C C . ARG A 1 183 ? 9.085 10.136 5.976 1.00 93.44 183 ARG A C 1
ATOM 1409 O O . ARG A 1 183 ? 9.085 10.382 4.775 1.00 93.44 183 ARG A O 1
ATOM 1416 N N . GLU A 1 184 ? 9.345 8.922 6.477 1.00 88.50 184 GLU A N 1
ATOM 1417 C CA . GLU A 1 184 ? 9.642 7.725 5.665 1.00 88.50 184 GLU A CA 1
ATOM 1418 C C . GLU A 1 184 ? 8.561 7.495 4.592 1.00 88.50 184 GLU A C 1
ATOM 1420 O O . GLU A 1 184 ? 8.873 7.366 3.410 1.00 88.50 184 GLU A O 1
ATOM 1425 N N . THR A 1 185 ? 7.285 7.534 4.985 1.00 94.38 185 THR A N 1
ATOM 1426 C CA . THR A 1 185 ? 6.136 7.286 4.103 1.00 94.38 185 THR A CA 1
ATOM 1427 C C . THR A 1 185 ? 5.869 8.439 3.139 1.00 94.38 185 THR A C 1
ATOM 1429 O O . THR A 1 185 ? 5.567 8.206 1.971 1.00 94.38 185 THR A O 1
ATOM 1432 N N . GLN A 1 186 ? 6.022 9.691 3.578 1.00 97.00 186 GLN A N 1
ATOM 1433 C CA . GLN A 1 186 ? 5.884 10.855 2.696 1.00 97.00 186 GLN A CA 1
ATOM 1434 C C . GLN A 1 186 ? 6.985 10.893 1.626 1.00 97.00 186 GLN A C 1
ATOM 1436 O O . GLN A 1 186 ? 6.710 11.191 0.463 1.00 97.00 186 GLN A O 1
ATOM 1441 N N . GLU A 1 187 ? 8.223 10.553 1.990 1.00 96.25 187 GLU A N 1
ATOM 1442 C CA . GLU A 1 187 ? 9.327 10.398 1.040 1.00 96.25 187 GLU A CA 1
ATOM 1443 C C . GLU A 1 187 ? 9.118 9.171 0.138 1.00 96.25 187 GLU A C 1
ATOM 1445 O O . GLU A 1 187 ? 9.345 9.265 -1.065 1.00 96.25 187 GLU A O 1
ATOM 1450 N N . TYR A 1 188 ? 8.612 8.048 0.663 1.00 96.50 188 TYR A N 1
ATOM 1451 C CA . TYR A 1 188 ? 8.241 6.868 -0.129 1.00 96.50 188 TYR A CA 1
ATOM 1452 C C . TYR A 1 188 ? 7.195 7.196 -1.207 1.00 96.50 188 TYR A C 1
ATOM 1454 O O . TYR A 1 188 ? 7.436 6.926 -2.384 1.00 96.50 188 TYR A O 1
ATOM 1462 N N . VAL A 1 189 ? 6.087 7.860 -0.846 1.00 98.25 189 VAL A N 1
ATOM 1463 C CA . VAL A 1 189 ? 5.046 8.271 -1.807 1.00 98.25 189 VAL A CA 1
ATOM 1464 C C . VAL A 1 189 ? 5.622 9.190 -2.885 1.00 98.25 189 VAL A C 1
ATOM 1466 O O . VAL A 1 189 ? 5.375 8.956 -4.066 1.00 98.25 189 VAL A O 1
ATOM 1469 N N . LYS A 1 190 ? 6.445 10.184 -2.517 1.00 97.56 190 LYS A N 1
ATOM 1470 C CA . LYS A 1 190 ? 7.123 11.065 -3.488 1.00 97.56 190 LYS A CA 1
ATOM 1471 C C . LYS A 1 190 ? 8.035 10.286 -4.446 1.00 97.56 190 LYS A C 1
ATOM 1473 O O . LYS A 1 190 ? 8.054 10.584 -5.638 1.00 97.56 190 LYS A O 1
ATOM 1478 N N . ARG A 1 191 ? 8.767 9.275 -3.958 1.00 97.31 191 ARG A N 1
ATOM 1479 C CA . ARG A 1 191 ? 9.635 8.430 -4.800 1.00 97.31 191 ARG A CA 1
ATOM 1480 C C . ARG A 1 191 ? 8.832 7.583 -5.786 1.00 97.31 191 ARG A C 1
ATOM 1482 O O . ARG A 1 191 ? 9.172 7.588 -6.966 1.00 97.31 191 ARG A O 1
ATOM 1489 N N . VAL A 1 192 ? 7.780 6.897 -5.331 1.00 98.31 192 VAL A N 1
ATOM 1490 C CA . VAL A 1 192 ? 6.940 6.052 -6.201 1.00 98.31 192 VAL A CA 1
ATOM 1491 C C . VAL A 1 192 ? 6.183 6.902 -7.223 1.00 98.31 192 VAL A C 1
ATOM 1493 O O . VAL A 1 192 ? 6.267 6.606 -8.411 1.00 98.31 192 VAL A O 1
ATOM 1496 N N . MET A 1 193 ? 5.517 7.986 -6.801 1.00 98.12 193 MET A N 1
ATOM 1497 C CA . MET A 1 193 ? 4.784 8.869 -7.721 1.00 98.12 193 MET A CA 1
ATOM 1498 C C . MET A 1 193 ? 5.708 9.480 -8.779 1.00 98.12 193 MET A C 1
ATOM 1500 O O . MET A 1 193 ? 5.403 9.392 -9.962 1.00 98.12 193 MET A O 1
ATOM 1504 N N . GLY A 1 194 ? 6.880 9.992 -8.388 1.00 97.31 194 GLY A N 1
ATOM 1505 C CA . GLY A 1 194 ? 7.819 10.574 -9.346 1.00 97.31 194 GLY A CA 1
ATOM 1506 C C . GLY A 1 194 ? 8.348 9.569 -10.377 1.00 97.31 194 GLY A C 1
ATOM 1507 O O . GLY A 1 194 ? 8.581 9.942 -11.526 1.00 97.31 194 GLY A O 1
ATOM 1508 N N . VAL A 1 195 ? 8.547 8.296 -10.002 1.00 97.38 195 VAL A N 1
ATOM 1509 C CA . VAL A 1 195 ? 8.881 7.238 -10.977 1.00 97.38 195 VAL A CA 1
ATOM 1510 C C . VAL A 1 195 ? 7.682 6.945 -11.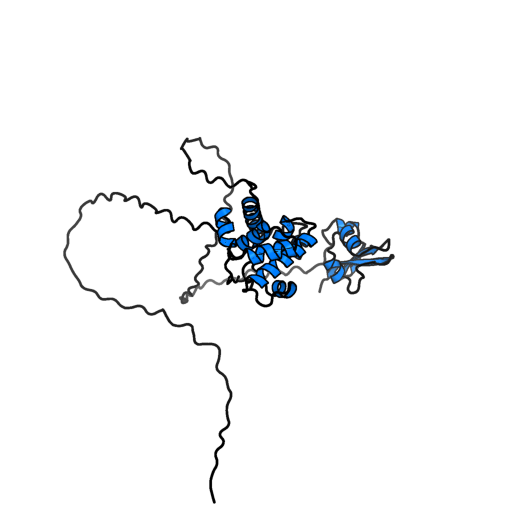881 1.00 97.38 195 VAL A C 1
ATOM 1512 O O . VAL A 1 195 ? 7.859 6.854 -13.095 1.00 97.38 195 VAL A O 1
ATOM 1515 N N . TYR A 1 196 ? 6.474 6.875 -11.318 1.00 98.06 196 TYR A N 1
ATOM 1516 C CA . TYR A 1 196 ? 5.241 6.597 -12.052 1.00 98.06 196 TYR A CA 1
ATOM 1517 C C . TYR A 1 196 ? 4.973 7.651 -13.131 1.00 98.06 196 TYR A C 1
ATOM 1519 O O . TYR A 1 196 ? 4.837 7.294 -14.299 1.00 98.06 196 TYR A O 1
ATOM 1527 N N . SER A 1 197 ? 5.012 8.940 -12.778 1.00 96.81 197 SER A N 1
ATOM 1528 C CA . SER A 1 197 ? 4.838 10.056 -13.717 1.00 96.81 197 SER A CA 1
ATOM 1529 C C . SER A 1 197 ? 5.834 9.969 -14.883 1.00 96.81 197 SER A C 1
ATOM 1531 O O . SER A 1 197 ? 5.438 9.920 -16.050 1.00 96.81 197 SER A O 1
ATOM 1533 N N . ARG A 1 198 ? 7.132 9.782 -14.581 1.00 95.44 198 ARG A N 1
ATOM 1534 C CA . ARG A 1 198 ? 8.179 9.583 -15.604 1.00 95.44 198 ARG A CA 1
ATOM 1535 C C . ARG A 1 198 ? 7.915 8.381 -16.514 1.00 95.44 198 ARG A C 1
ATOM 1537 O O . ARG A 1 198 ? 8.226 8.450 -17.698 1.00 95.44 198 ARG A O 1
ATOM 1544 N N . LEU A 1 199 ? 7.374 7.280 -15.992 1.00 95.75 199 LEU A N 1
ATOM 1545 C CA . LEU A 1 199 ? 7.084 6.075 -16.778 1.00 95.75 199 LEU A CA 1
ATOM 1546 C C . LEU A 1 199 ? 5.821 6.198 -17.637 1.00 95.75 199 LEU A C 1
ATOM 1548 O O . LEU A 1 199 ? 5.793 5.610 -18.720 1.00 95.75 199 LEU A O 1
ATOM 1552 N N . LYS A 1 200 ? 4.816 6.955 -17.178 1.00 95.44 200 LYS A N 1
ATOM 1553 C CA . LYS A 1 200 ? 3.595 7.291 -17.932 1.00 95.44 200 LYS A CA 1
ATOM 1554 C C . LYS A 1 200 ? 3.806 8.407 -18.963 1.00 95.44 200 LYS A C 1
ATOM 1556 O O . LYS A 1 200 ? 2.924 8.619 -19.784 1.00 95.44 200 LYS A O 1
ATOM 1561 N N . GLY A 1 201 ? 4.951 9.093 -18.934 1.00 84.50 201 GLY A N 1
ATOM 1562 C CA . GLY A 1 201 ? 5.268 10.205 -19.835 1.00 84.50 201 GLY A CA 1
ATOM 1563 C C . GLY A 1 201 ? 4.741 11.564 -19.368 1.00 84.50 201 GLY A C 1
ATOM 1564 O O . GLY A 1 201 ? 4.913 12.546 -20.080 1.00 84.50 201 GLY A O 1
ATOM 1565 N N . THR A 1 202 ? 4.141 11.658 -18.176 1.00 58.81 202 THR A N 1
ATOM 1566 C CA . THR A 1 202 ? 3.696 12.941 -17.624 1.00 58.81 202 THR A CA 1
ATOM 1567 C C . THR A 1 202 ? 4.880 13.693 -16.997 1.00 58.81 202 THR A C 1
ATOM 1569 O O . THR A 1 202 ? 5.553 13.155 -16.106 1.00 58.81 202 THR A O 1
ATOM 1572 N N . PRO A 1 203 ? 5.162 14.943 -17.416 1.00 49.25 203 PRO A N 1
ATOM 1573 C CA . PRO A 1 203 ? 6.238 15.746 -16.848 1.00 49.25 203 PRO A CA 1
ATOM 1574 C C . PRO A 1 203 ? 5.828 16.321 -15.482 1.00 49.25 203 PRO A C 1
ATOM 1576 O O . PRO A 1 203 ? 5.551 17.508 -15.338 1.00 49.25 203 PRO A O 1
ATOM 1579 N N . GLU A 1 204 ? 5.811 15.478 -14.445 1.00 44.88 204 GLU A N 1
ATOM 1580 C CA . GLU A 1 204 ? 5.810 15.963 -13.059 1.00 44.88 204 GLU A CA 1
ATOM 1581 C C . GLU A 1 204 ? 7.093 16.775 -12.843 1.00 44.88 204 GLU A C 1
ATOM 1583 O O . GLU A 1 204 ? 8.196 16.228 -12.954 1.00 44.88 204 GLU A O 1
ATOM 1588 N N . ALA A 1 205 ? 6.928 18.082 -12.606 1.00 46.56 205 ALA A N 1
ATOM 1589 C CA . ALA A 1 205 ? 7.985 19.087 -12.677 1.00 46.56 205 ALA A CA 1
ATOM 1590 C C . ALA A 1 205 ? 9.257 18.638 -11.943 1.00 46.56 205 ALA A C 1
ATOM 1592 O O . ALA A 1 205 ? 9.301 18.535 -10.713 1.00 46.56 205 ALA A O 1
ATOM 1593 N N . ALA A 1 206 ? 10.303 18.345 -12.718 1.00 46.28 206 ALA A N 1
ATOM 1594 C CA . ALA A 1 206 ? 11.580 17.950 -12.155 1.00 46.28 206 ALA A CA 1
ATOM 1595 C C . ALA A 1 206 ? 12.157 19.117 -11.335 1.00 46.28 206 ALA A C 1
ATOM 1597 O O . ALA A 1 206 ? 12.065 20.261 -11.780 1.00 46.28 206 ALA A O 1
ATOM 1598 N N . PRO A 1 207 ? 12.805 18.864 -10.182 1.00 42.88 207 PRO A N 1
ATOM 1599 C CA . PRO A 1 207 ? 13.634 19.882 -9.554 1.00 42.88 207 PRO A CA 1
ATOM 1600 C C . PRO A 1 207 ? 14.763 20.220 -10.532 1.00 42.88 207 PRO A C 1
ATOM 1602 O O . PRO A 1 207 ? 15.676 19.414 -10.742 1.00 42.88 207 PRO A O 1
ATOM 1605 N N . VAL A 1 208 ? 14.651 21.381 -11.179 1.00 41.03 208 VAL A N 1
ATOM 1606 C CA . VAL A 1 208 ? 15.577 21.824 -12.219 1.00 41.03 208 VAL A CA 1
ATOM 1607 C C . VAL A 1 208 ? 16.906 22.164 -11.557 1.00 41.03 208 VAL A C 1
ATOM 1609 O O . VAL A 1 208 ? 17.127 23.270 -11.079 1.00 41.03 208 VAL A O 1
ATOM 1612 N N . LEU A 1 209 ? 17.808 21.183 -11.527 1.00 46.03 209 LEU A N 1
ATOM 1613 C CA . LEU A 1 209 ? 19.235 21.422 -11.340 1.00 46.03 209 LEU A CA 1
ATOM 1614 C C . LEU A 1 209 ? 19.785 21.999 -12.650 1.00 46.03 209 LEU A C 1
ATOM 1616 O O . LEU A 1 209 ? 20.475 21.303 -13.399 1.00 46.03 209 LEU A O 1
ATOM 1620 N N . SER A 1 210 ? 19.413 23.249 -12.936 1.00 39.59 210 SER A N 1
ATOM 1621 C CA . SER A 1 210 ? 20.015 24.056 -13.995 1.00 39.59 210 SER A CA 1
ATOM 1622 C C . SER A 1 210 ? 21.523 24.122 -13.761 1.00 39.59 210 SER A C 1
ATOM 1624 O O . SER A 1 210 ? 21.986 24.196 -12.619 1.00 39.59 210 SER A O 1
ATOM 1626 N N . ARG A 1 211 ? 22.307 24.021 -14.838 1.00 46.81 211 ARG A N 1
ATOM 1627 C CA . ARG A 1 211 ? 23.775 24.043 -14.748 1.00 46.81 211 ARG A CA 1
ATOM 1628 C C . ARG A 1 211 ? 24.380 25.418 -14.994 1.00 46.81 211 ARG A C 1
ATOM 1630 O O . ARG A 1 211 ? 25.575 25.594 -14.782 1.00 46.81 211 ARG A O 1
ATOM 1637 N N . ASP A 1 212 ? 23.537 26.373 -15.352 1.00 40.06 212 ASP A N 1
ATOM 1638 C CA . ASP A 1 212 ? 23.924 27.629 -15.970 1.00 40.06 212 ASP A CA 1
ATOM 1639 C C . ASP A 1 212 ? 23.605 28.768 -15.001 1.00 40.06 212 ASP A C 1
ATOM 1641 O O . ASP A 1 212 ? 22.576 29.436 -15.073 1.00 40.06 212 ASP A O 1
ATOM 1645 N N . ALA A 1 213 ? 24.493 28.929 -14.021 1.00 34.53 213 ALA A N 1
ATOM 1646 C CA . ALA A 1 213 ? 24.453 30.005 -13.038 1.00 34.53 213 ALA A CA 1
ATOM 1647 C C . ALA A 1 213 ? 25.443 31.110 -13.436 1.00 34.53 213 ALA A C 1
ATOM 1649 O O . ALA A 1 213 ? 26.468 31.310 -12.781 1.00 34.53 213 ALA A O 1
ATOM 1650 N N . THR A 1 214 ? 25.148 31.817 -14.531 1.00 37.25 214 THR A N 1
ATOM 1651 C CA . THR A 1 214 ? 25.889 33.030 -14.904 1.00 37.25 214 THR A CA 1
ATOM 1652 C C . THR A 1 214 ? 25.726 34.069 -13.800 1.00 37.25 214 THR A C 1
ATOM 1654 O O . THR A 1 214 ? 24.610 34.437 -13.433 1.00 37.25 214 THR A O 1
ATOM 1657 N N . VAL A 1 215 ? 26.844 34.530 -13.243 1.00 38.75 215 VAL A N 1
ATOM 1658 C CA . VAL A 1 215 ? 26.839 35.432 -12.090 1.00 38.75 215 VAL A CA 1
ATOM 1659 C C . VAL A 1 215 ? 26.342 36.818 -12.498 1.00 38.75 215 VAL A C 1
ATOM 1661 O O . VAL A 1 215 ? 27.002 37.522 -13.257 1.00 38.75 215 VAL A O 1
ATOM 1664 N N . LYS A 1 216 ? 25.238 37.257 -11.890 1.00 34.19 216 LYS A N 1
ATOM 1665 C CA . LYS A 1 216 ? 25.016 38.672 -11.578 1.00 34.19 216 LYS A CA 1
ATOM 1666 C C . LYS A 1 216 ? 24.796 38.806 -10.076 1.00 34.19 216 LYS A C 1
ATOM 1668 O O . LYS A 1 216 ? 24.021 38.057 -9.484 1.00 34.19 216 LYS A O 1
ATOM 1673 N N . GLN A 1 217 ? 25.533 39.722 -9.457 1.00 38.06 217 GLN A N 1
ATOM 1674 C CA . GLN A 1 217 ? 25.372 40.050 -8.045 1.00 38.06 217 GLN A CA 1
ATOM 1675 C C . GLN A 1 217 ? 24.057 40.816 -7.854 1.00 38.06 217 GLN A C 1
ATOM 1677 O O . GLN A 1 217 ? 23.743 41.711 -8.634 1.00 38.06 217 GLN A O 1
ATOM 1682 N N . ALA A 1 218 ? 23.316 40.482 -6.801 1.00 33.53 218 ALA A N 1
ATOM 1683 C CA . ALA A 1 218 ? 22.181 41.258 -6.311 1.00 33.53 218 ALA A CA 1
ATOM 1684 C C . ALA A 1 218 ? 22.372 41.493 -4.806 1.00 33.53 218 ALA A C 1
ATOM 1686 O O . ALA A 1 218 ? 22.915 40.638 -4.101 1.00 33.53 218 ALA A O 1
ATOM 1687 N N . VAL A 1 219 ? 21.998 42.683 -4.336 1.00 34.31 219 VAL A N 1
ATOM 1688 C CA . VAL A 1 219 ? 22.411 43.211 -3.027 1.00 34.31 219 VAL A CA 1
ATOM 1689 C C . VAL A 1 219 ? 21.627 42.579 -1.865 1.00 34.31 219 VAL A C 1
ATOM 1691 O O . VAL A 1 219 ? 20.521 42.064 -2.018 1.00 34.31 219 VAL A O 1
ATOM 1694 N N . LEU A 1 220 ? 22.244 42.601 -0.682 1.00 35.62 220 LEU A N 1
ATOM 1695 C CA . LEU A 1 220 ? 21.734 42.065 0.579 1.00 35.62 220 LEU A CA 1
ATOM 1696 C C . LEU A 1 220 ? 20.357 42.632 0.975 1.00 35.62 220 LEU A C 1
ATOM 1698 O O . LEU A 1 220 ? 20.266 43.756 1.463 1.00 35.62 220 LEU A O 1
ATOM 1702 N N . ALA A 1 221 ? 19.323 41.792 0.938 1.00 32.88 221 ALA A N 1
ATOM 1703 C CA . ALA A 1 221 ? 18.113 41.966 1.742 1.00 32.88 221 ALA A CA 1
ATOM 1704 C C . ALA A 1 221 ? 18.141 40.973 2.920 1.00 32.88 221 ALA A C 1
ATOM 1706 O O . ALA A 1 221 ? 18.189 39.756 2.729 1.00 32.88 221 ALA A O 1
ATOM 1707 N N . ARG A 1 222 ? 18.155 41.479 4.161 1.00 39.19 222 ARG A N 1
ATOM 1708 C CA . ARG A 1 222 ? 18.182 40.641 5.374 1.00 39.19 222 ARG A CA 1
ATOM 1709 C C . ARG A 1 222 ? 16.788 40.075 5.664 1.00 39.19 222 ARG A C 1
ATOM 1711 O O . ARG A 1 222 ? 15.845 40.837 5.822 1.00 39.19 222 ARG A O 1
ATOM 1718 N N . SER A 1 223 ? 16.681 38.760 5.861 1.00 32.84 223 SER A N 1
ATOM 1719 C CA . SER A 1 223 ? 15.524 38.145 6.528 1.00 32.84 223 SER A CA 1
ATOM 1720 C C . SER A 1 223 ? 15.978 37.055 7.501 1.00 32.84 223 SER A C 1
ATOM 1722 O O . SER A 1 223 ? 16.794 36.191 7.171 1.00 32.84 223 SER A O 1
ATOM 1724 N N . SER A 1 224 ? 15.498 37.131 8.740 1.00 41.94 224 SER A N 1
ATOM 1725 C CA . SER A 1 224 ? 15.967 36.342 9.878 1.00 41.94 224 SER A CA 1
ATOM 1726 C C . SER A 1 224 ? 15.244 34.995 9.983 1.00 41.94 224 SER A C 1
ATOM 1728 O O . SER A 1 224 ? 14.201 34.874 10.617 1.00 41.94 224 SER A O 1
ATOM 1730 N N . THR A 1 225 ? 15.839 33.931 9.431 1.00 35.88 225 THR A N 1
ATOM 1731 C CA . THR A 1 225 ? 15.359 32.555 9.659 1.00 35.88 225 THR A CA 1
ATOM 1732 C C . THR A 1 225 ? 16.285 31.759 10.585 1.00 35.88 225 THR A C 1
ATOM 1734 O O . THR A 1 225 ? 17.466 31.522 10.333 1.00 35.88 225 THR A O 1
ATOM 1737 N N . GLN A 1 226 ? 15.717 31.361 11.722 1.00 34.34 226 GLN A N 1
ATOM 1738 C CA . GLN A 1 226 ? 16.391 30.736 12.858 1.00 34.34 226 GLN A CA 1
ATOM 1739 C C . GLN A 1 226 ? 16.968 29.348 12.495 1.00 34.34 226 GLN A C 1
ATOM 1741 O O . GLN A 1 226 ? 16.216 28.410 12.225 1.00 34.34 226 GLN A O 1
ATOM 1746 N N . LYS A 1 227 ? 18.303 29.181 12.531 1.00 34.00 227 LYS A N 1
ATOM 1747 C CA . LYS A 1 227 ? 19.001 27.905 12.237 1.00 34.00 227 LYS A CA 1
ATOM 1748 C C . LYS A 1 227 ? 18.636 26.785 13.231 1.00 34.00 227 LYS A C 1
ATOM 1750 O O . LYS A 1 227 ? 19.385 26.499 14.167 1.00 34.00 227 LYS A O 1
ATOM 1755 N N . LYS A 1 228 ? 17.532 26.068 12.999 1.00 32.25 228 LYS A N 1
ATOM 1756 C CA . LYS A 1 228 ? 17.263 24.788 13.675 1.00 32.25 228 LYS A CA 1
ATOM 1757 C C . LYS A 1 228 ? 18.220 23.717 13.141 1.00 32.25 228 LYS A C 1
ATOM 1759 O O . LYS A 1 228 ? 18.199 23.367 11.964 1.00 32.25 228 LYS A O 1
ATOM 1764 N N . ARG A 1 229 ? 19.091 23.218 14.024 1.00 30.16 229 ARG A N 1
ATOM 1765 C CA . ARG A 1 229 ? 20.157 22.247 13.721 1.00 30.16 229 ARG A CA 1
ATOM 1766 C C . ARG A 1 229 ? 19.557 20.880 13.367 1.00 30.16 229 ARG A C 1
ATOM 1768 O O . ARG A 1 229 ? 19.292 20.069 14.250 1.00 30.16 229 ARG A O 1
ATOM 1775 N N . GLY A 1 230 ? 19.352 20.620 12.077 1.00 28.97 230 GLY A N 1
ATOM 1776 C CA . GLY A 1 230 ? 18.992 19.290 11.586 1.00 28.97 230 GLY A CA 1
ATOM 1777 C C . GLY A 1 230 ? 20.155 18.311 11.759 1.00 28.97 230 GLY A C 1
ATOM 1778 O O . GLY A 1 230 ? 21.216 18.505 11.168 1.00 28.97 230 GLY A O 1
ATOM 1779 N N . TYR A 1 231 ? 19.968 17.257 12.556 1.00 35.34 231 TYR A N 1
ATOM 1780 C CA . TYR A 1 231 ? 20.982 16.214 12.722 1.00 35.34 231 TYR A CA 1
ATOM 1781 C C . TYR A 1 231 ? 21.027 15.297 11.493 1.00 35.34 231 TYR A C 1
ATOM 1783 O O . TYR A 1 231 ? 20.133 14.487 11.252 1.00 35.34 231 TYR A O 1
ATOM 1791 N N . PHE A 1 232 ? 22.096 15.441 10.712 1.00 32.91 232 PHE A N 1
ATOM 1792 C CA . PHE A 1 232 ? 22.407 14.614 9.552 1.00 32.91 232 PHE A CA 1
ATOM 1793 C C . PHE A 1 232 ? 23.122 13.329 9.994 1.00 32.91 232 PHE A C 1
ATOM 1795 O O . PHE A 1 232 ? 24.297 13.359 10.358 1.00 32.91 232 PHE A O 1
ATOM 1802 N N . ILE A 1 233 ? 22.413 12.198 9.964 1.00 36.09 233 ILE A N 1
ATOM 1803 C CA . ILE A 1 233 ? 23.001 10.874 10.208 1.00 36.09 233 ILE A CA 1
ATOM 1804 C C . ILE A 1 233 ? 23.621 10.373 8.898 1.00 36.09 233 ILE A C 1
ATOM 1806 O O . ILE A 1 233 ? 22.922 10.212 7.897 1.00 36.09 233 ILE A O 1
ATOM 1810 N N . LYS A 1 234 ? 24.935 10.128 8.908 1.00 31.09 234 LYS A N 1
ATOM 1811 C CA . LYS A 1 234 ? 25.665 9.553 7.770 1.00 31.09 234 LYS A CA 1
ATOM 1812 C C . LYS A 1 234 ? 25.381 8.042 7.615 1.00 31.09 234 LYS A C 1
ATOM 1814 O O . LYS A 1 234 ? 25.262 7.354 8.631 1.00 31.09 234 LYS A O 1
ATOM 1819 N N . PRO A 1 235 ? 25.285 7.506 6.383 1.00 34.19 235 PRO A N 1
ATOM 1820 C CA . PRO A 1 235 ? 24.849 6.131 6.109 1.00 34.19 235 PRO A CA 1
ATOM 1821 C C . PRO A 1 235 ? 25.967 5.065 6.223 1.00 34.19 235 PRO A C 1
ATOM 1823 O O . PRO A 1 235 ? 25.978 4.103 5.458 1.00 34.19 235 PRO A O 1
ATOM 1826 N N . ASP A 1 236 ? 26.917 5.223 7.150 1.00 40.06 236 ASP A N 1
ATOM 1827 C CA . ASP A 1 236 ? 28.151 4.421 7.213 1.00 40.06 236 ASP A CA 1
ATOM 1828 C C . ASP A 1 236 ? 28.695 4.208 8.648 1.00 40.06 236 ASP A C 1
ATOM 1830 O O . ASP A 1 236 ? 29.892 4.291 8.918 1.00 40.06 236 ASP A O 1
ATOM 1834 N N . TYR A 1 237 ? 27.814 3.860 9.595 1.00 37.62 237 TYR A N 1
ATOM 1835 C CA . TYR A 1 237 ? 28.213 3.441 10.949 1.00 37.62 237 TYR A CA 1
ATOM 1836 C C . TYR A 1 237 ? 28.848 2.036 10.974 1.00 37.62 237 TYR A C 1
ATOM 1838 O O . TYR A 1 237 ? 28.162 1.027 11.139 1.00 37.62 237 TYR A O 1
ATOM 1846 N N . LYS A 1 238 ? 30.184 1.965 10.897 1.00 33.34 238 LYS A N 1
ATOM 1847 C CA . LYS A 1 238 ? 30.954 0.798 11.366 1.00 33.34 238 LYS A CA 1
ATOM 1848 C C . LYS A 1 238 ? 31.248 0.933 12.864 1.00 33.34 238 LYS A C 1
ATOM 1850 O O . LYS A 1 238 ? 32.073 1.752 13.265 1.00 33.34 238 LYS A O 1
ATOM 1855 N N . TRP A 1 239 ? 30.620 0.101 13.692 1.00 34.03 239 TRP A N 1
ATOM 1856 C CA . TRP A 1 239 ? 30.918 0.030 15.125 1.00 34.03 239 TRP A CA 1
ATOM 1857 C C . TRP A 1 239 ? 32.298 -0.599 15.374 1.00 34.03 239 TRP A C 1
ATOM 1859 O O . TRP A 1 239 ? 32.439 -1.818 15.360 1.00 34.03 239 TRP A O 1
ATOM 1869 N N . LYS A 1 240 ? 33.317 0.219 15.669 1.00 40.59 240 LYS A N 1
ATOM 1870 C CA . LYS A 1 240 ? 34.498 -0.248 16.414 1.00 40.59 240 LYS A CA 1
ATOM 1871 C C . LYS A 1 240 ? 34.250 -0.019 17.906 1.00 40.59 240 LYS A C 1
ATOM 1873 O O . LYS A 1 240 ? 34.111 1.129 18.328 1.00 40.59 240 LYS A O 1
ATOM 1878 N N . ARG A 1 241 ? 34.219 -1.090 18.713 1.00 35.66 241 ARG A N 1
ATOM 1879 C CA . ARG A 1 241 ? 34.289 -0.967 20.181 1.00 35.66 241 ARG A CA 1
ATOM 1880 C C . ARG A 1 241 ? 35.637 -0.321 20.514 1.00 35.66 241 ARG A C 1
ATOM 1882 O O . ARG A 1 241 ? 36.676 -0.875 20.165 1.00 35.66 241 ARG A O 1
ATOM 1889 N N . LYS A 1 242 ? 35.636 0.852 21.153 1.00 36.28 242 LYS A N 1
ATOM 1890 C CA . LYS A 1 242 ? 36.861 1.388 21.763 1.00 36.28 242 LYS A CA 1
ATOM 1891 C C . LYS A 1 242 ? 37.181 0.534 22.998 1.00 36.28 242 LYS A C 1
ATOM 1893 O O . LYS A 1 242 ? 36.248 0.281 23.763 1.00 36.28 242 LYS A O 1
ATOM 1898 N N . PRO A 1 243 ? 38.439 0.120 23.234 1.00 47.03 243 PRO A N 1
ATOM 1899 C CA . PRO A 1 243 ? 38.824 -0.376 24.549 1.00 47.03 243 PRO A CA 1
ATOM 1900 C C . PRO A 1 243 ? 38.609 0.752 25.566 1.00 47.03 243 PRO A C 1
ATOM 1902 O O . PRO A 1 243 ? 38.957 1.909 25.309 1.00 47.03 243 PRO A O 1
ATOM 1905 N N . GLY A 1 244 ? 37.971 0.436 26.690 1.00 40.12 244 GLY A N 1
ATOM 1906 C CA . GLY A 1 244 ? 37.664 1.429 27.711 1.00 40.12 244 GLY A CA 1
ATOM 1907 C C . GLY A 1 244 ? 38.927 1.837 28.461 1.00 40.12 244 GLY A C 1
ATOM 1908 O O . GLY A 1 244 ? 39.432 1.058 29.261 1.00 40.12 244 GLY A O 1
ATOM 1909 N N . LYS A 1 245 ? 39.411 3.069 28.262 1.00 44.28 245 LYS A N 1
ATOM 1910 C CA . LYS A 1 245 ? 40.282 3.688 29.269 1.00 44.28 245 LYS A CA 1
ATOM 1911 C C . LYS A 1 245 ? 39.428 3.972 30.502 1.00 44.28 245 LYS A C 1
ATOM 1913 O O . LYS A 1 245 ? 38.461 4.727 30.409 1.00 44.28 245 LYS A O 1
ATOM 1918 N N . ALA A 1 246 ? 39.782 3.369 31.633 1.00 51.56 246 ALA A N 1
ATOM 1919 C CA . ALA A 1 246 ? 39.142 3.640 32.911 1.00 51.56 246 ALA A CA 1
ATOM 1920 C C . ALA A 1 246 ? 39.474 5.072 33.357 1.00 51.56 246 ALA A C 1
ATOM 1922 O O . ALA A 1 246 ? 40.548 5.339 33.891 1.00 51.56 246 ALA A O 1
ATOM 1923 N N . VAL A 1 247 ? 38.557 6.009 33.117 1.00 43.78 247 VAL A N 1
ATOM 1924 C CA . VAL A 1 247 ? 38.647 7.363 33.669 1.00 43.78 247 VAL A CA 1
ATOM 1925 C C . VAL A 1 247 ? 37.903 7.364 35.001 1.00 43.78 247 VAL A C 1
ATOM 1927 O O . VAL A 1 247 ? 36.673 7.305 35.019 1.00 43.78 247 VAL A O 1
ATOM 1930 N N . ARG A 1 248 ? 38.635 7.441 36.120 1.00 52.25 248 ARG A N 1
ATOM 1931 C CA . ARG A 1 248 ? 38.036 7.769 37.423 1.00 52.25 248 ARG A CA 1
ATOM 1932 C C . ARG A 1 248 ? 37.508 9.203 37.349 1.00 52.25 248 ARG A C 1
ATOM 1934 O O . ARG A 1 248 ? 38.274 10.150 37.478 1.00 52.25 248 ARG A O 1
ATOM 1941 N N . VAL A 1 249 ? 36.207 9.362 37.120 1.00 43.19 249 VAL A N 1
ATOM 1942 C CA . VAL A 1 249 ? 35.531 10.662 37.202 1.00 43.19 249 VAL A CA 1
ATOM 1943 C C . VAL A 1 249 ? 34.903 10.784 38.586 1.00 43.19 249 VAL A C 1
ATOM 1945 O O . VAL A 1 249 ? 33.752 10.408 38.796 1.00 43.19 249 VAL A O 1
ATOM 1948 N N . SER A 1 250 ? 35.665 11.322 39.537 1.00 49.28 250 SER A N 1
ATOM 1949 C CA . SER A 1 250 ? 35.181 11.738 40.857 1.00 49.28 250 SER A CA 1
ATOM 1950 C C . SER A 1 250 ? 34.303 12.992 40.740 1.00 49.28 250 SER A C 1
ATOM 1952 O O . SER A 1 250 ? 34.673 14.095 41.131 1.00 49.28 250 SER A O 1
ATOM 1954 N N . ARG A 1 251 ? 33.102 12.818 40.181 1.00 47.28 251 ARG A N 1
ATOM 1955 C CA . ARG A 1 251 ? 32.012 13.794 40.257 1.00 47.28 251 ARG A CA 1
ATOM 1956 C C . ARG A 1 251 ? 30.780 13.090 40.801 1.00 47.28 251 ARG A C 1
ATOM 1958 O O . ARG A 1 251 ? 30.209 12.230 40.134 1.00 47.28 251 ARG A O 1
ATOM 1965 N N . THR A 1 252 ? 30.389 13.460 42.014 1.00 52.22 252 THR A N 1
ATOM 1966 C CA . THR A 1 252 ? 29.167 13.006 42.679 1.00 52.22 252 THR A CA 1
ATOM 1967 C C . THR A 1 252 ? 27.952 13.452 41.871 1.00 52.22 252 THR A C 1
ATOM 1969 O O . THR A 1 252 ? 27.465 14.575 41.986 1.00 52.22 252 THR A O 1
ATOM 1972 N N . TYR A 1 253 ? 27.471 12.559 41.006 1.00 39.78 253 TYR A N 1
ATOM 1973 C CA . TYR A 1 253 ? 26.263 12.769 40.220 1.00 39.78 253 TYR A CA 1
ATOM 1974 C C . TYR A 1 253 ? 25.054 12.698 41.159 1.00 39.78 253 TYR A C 1
ATOM 1976 O O . TYR A 1 253 ? 24.474 11.634 41.371 1.00 39.78 253 TYR A O 1
ATOM 1984 N N . GLN A 1 254 ? 24.681 13.834 41.753 1.00 52.78 254 GLN A N 1
ATOM 1985 C CA . GLN A 1 254 ? 23.407 13.954 42.453 1.00 52.78 254 GLN A CA 1
ATOM 1986 C C . GLN A 1 254 ? 22.293 13.699 41.437 1.00 52.78 254 GLN A C 1
ATOM 1988 O O . GLN A 1 254 ? 22.045 14.507 40.539 1.00 52.78 254 GLN A O 1
ATOM 1993 N N . ALA A 1 255 ? 21.659 12.531 41.544 1.00 47.59 255 ALA A N 1
ATOM 1994 C CA . ALA A 1 255 ? 20.559 12.164 40.673 1.00 47.59 255 ALA A CA 1
ATOM 1995 C C . ALA A 1 255 ? 19.439 13.212 40.817 1.00 47.59 255 ALA A C 1
ATOM 1997 O O . ALA A 1 255 ? 19.084 13.566 41.947 1.00 47.59 255 ALA A O 1
ATOM 1998 N N . PRO A 1 256 ? 18.861 13.720 39.711 1.00 55.84 256 PRO A N 1
ATOM 1999 C CA . PRO A 1 256 ? 17.717 14.614 39.809 1.00 55.84 256 PRO A CA 1
ATOM 2000 C C . PRO A 1 256 ? 16.601 13.878 40.555 1.00 55.84 256 PRO A C 1
ATOM 2002 O O . PRO A 1 256 ? 16.242 12.764 40.163 1.00 55.84 256 PRO A O 1
ATOM 2005 N N . LYS A 1 257 ? 16.083 14.490 41.634 1.00 50.59 257 LYS A N 1
ATOM 2006 C CA . LYS A 1 257 ? 15.046 13.891 42.492 1.00 50.59 257 LYS A CA 1
ATOM 2007 C C . LYS A 1 257 ? 13.951 13.272 41.611 1.00 50.59 257 LYS A C 1
ATOM 2009 O O . LYS A 1 257 ? 13.505 13.949 40.675 1.00 50.59 257 LYS A O 1
ATOM 2014 N N . PRO A 1 258 ? 13.525 12.019 41.866 1.00 45.88 258 PRO A N 1
ATOM 2015 C CA . PRO A 1 258 ? 12.549 11.354 41.017 1.00 45.88 258 PRO A CA 1
ATOM 2016 C C . PRO A 1 258 ? 11.306 12.234 40.922 1.00 45.88 258 PRO A C 1
ATOM 2018 O O . PRO A 1 258 ? 10.707 12.587 41.938 1.00 45.88 258 PRO A O 1
ATOM 2021 N N . ARG A 1 259 ? 10.936 12.630 39.696 1.00 54.31 259 ARG A N 1
ATOM 2022 C CA . ARG A 1 259 ? 9.693 13.373 39.478 1.00 54.31 259 ARG A CA 1
ATOM 2023 C C . ARG A 1 259 ? 8.562 12.520 40.028 1.00 54.31 259 ARG A C 1
ATOM 2025 O O . ARG A 1 259 ? 8.334 11.430 39.505 1.00 54.31 259 ARG A O 1
ATOM 2032 N N . VAL A 1 260 ? 7.877 13.031 41.054 1.00 53.75 260 VAL A N 1
ATOM 2033 C CA . VAL A 1 260 ? 6.686 12.402 41.629 1.00 53.75 260 VAL A CA 1
ATOM 2034 C C . VAL A 1 260 ? 5.779 12.012 40.471 1.00 53.75 260 VAL A C 1
ATOM 2036 O O . VAL A 1 260 ? 5.379 12.867 39.674 1.00 53.75 260 VAL A O 1
ATOM 2039 N N . VAL A 1 261 ? 5.523 10.711 40.329 1.00 53.66 261 VAL A N 1
ATOM 2040 C CA . VAL A 1 261 ? 4.682 10.197 39.251 1.00 53.66 261 VAL A CA 1
ATOM 2041 C C . VAL A 1 261 ? 3.272 10.675 39.549 1.00 53.66 261 VAL A C 1
ATOM 2043 O O . VAL A 1 261 ? 2.576 10.091 40.377 1.00 53.66 261 VAL A O 1
ATOM 2046 N N . ALA A 1 262 ? 2.882 11.779 38.908 1.00 55.25 262 ALA A N 1
ATOM 2047 C CA . ALA A 1 262 ? 1.556 12.353 39.051 1.00 55.25 262 ALA A CA 1
ATOM 2048 C C . ALA A 1 262 ? 0.527 11.239 38.839 1.00 55.25 262 ALA A C 1
ATOM 2050 O O . ALA A 1 262 ? 0.532 10.576 37.795 1.00 55.25 262 ALA A O 1
ATOM 2051 N N . GLN A 1 263 ? -0.296 11.003 39.864 1.00 58.59 263 GLN A N 1
ATOM 2052 C CA . GLN A 1 263 ? -1.256 9.906 39.886 1.00 58.59 263 GLN A CA 1
ATOM 2053 C C . GLN A 1 263 ? -2.082 9.931 38.593 1.00 58.59 263 GLN A C 1
ATOM 2055 O O . GLN A 1 263 ? -2.455 11.005 38.111 1.00 58.59 263 GLN A O 1
ATOM 2060 N N . LYS A 1 264 ? -2.351 8.759 38.003 1.00 65.06 264 LYS A N 1
ATOM 2061 C CA . LYS A 1 264 ? -3.058 8.635 36.716 1.00 65.06 264 LYS A CA 1
ATOM 2062 C C . LYS A 1 264 ? -4.554 8.950 36.863 1.00 65.06 264 LYS A C 1
ATOM 2064 O O . LYS A 1 264 ? -5.394 8.080 36.678 1.00 65.06 264 LYS A O 1
ATOM 2069 N N . VAL A 1 265 ? -4.892 10.195 37.193 1.00 80.88 265 VAL A N 1
ATOM 2070 C CA . VAL A 1 265 ? -6.272 10.675 37.305 1.00 80.88 265 VAL A CA 1
ATOM 2071 C C . VAL A 1 265 ? -6.952 10.565 35.941 1.00 80.88 265 VAL A C 1
ATOM 2073 O O . VAL A 1 265 ? -6.479 11.142 34.957 1.00 80.88 265 VAL A O 1
ATOM 2076 N N . CYS A 1 266 ? -8.076 9.850 35.875 1.00 85.75 266 CYS A N 1
ATOM 2077 C CA . CYS A 1 266 ? -8.861 9.786 34.649 1.00 85.75 266 CYS A CA 1
ATOM 2078 C C . CYS A 1 266 ? -9.432 11.157 34.275 1.00 85.75 266 CYS A C 1
ATOM 2080 O O . CYS A 1 266 ? -9.990 11.875 35.101 1.00 85.75 266 CYS A O 1
ATOM 2082 N N . ARG A 1 267 ? -9.309 11.498 32.991 1.00 88.81 267 ARG A N 1
ATOM 2083 C CA . ARG A 1 267 ? -9.869 12.705 32.373 1.00 88.81 267 ARG A CA 1
ATOM 2084 C C . ARG A 1 267 ? -10.716 12.292 31.175 1.00 88.81 267 ARG A C 1
ATOM 2086 O O . ARG A 1 267 ? -10.416 11.286 30.536 1.00 88.81 267 ARG A O 1
ATOM 2093 N N . ASP A 1 268 ? -11.770 13.053 30.889 1.00 89.62 268 ASP A N 1
ATOM 2094 C CA . ASP A 1 268 ? -12.654 12.797 29.744 1.00 89.62 268 ASP A CA 1
ATOM 2095 C C . ASP A 1 268 ? -11.929 13.003 28.397 1.00 89.62 268 ASP A C 1
ATOM 2097 O O . ASP A 1 268 ? -10.897 13.673 28.311 1.00 89.62 268 ASP A O 1
ATOM 2101 N N . THR A 1 269 ? -12.477 12.429 27.327 1.00 88.19 269 THR A N 1
ATOM 2102 C CA . THR A 1 269 ? -11.921 12.531 25.975 1.00 88.19 269 THR A CA 1
ATOM 2103 C C . THR A 1 269 ? -11.918 13.967 25.447 1.00 88.19 269 THR A C 1
ATOM 2105 O O . THR A 1 269 ? -12.903 14.703 25.538 1.00 88.19 269 THR A O 1
ATOM 2108 N N . THR A 1 270 ? -10.820 14.370 24.808 1.00 90.75 270 THR A N 1
ATOM 2109 C CA . THR A 1 270 ? -10.703 15.687 24.166 1.00 90.75 270 THR A CA 1
ATOM 2110 C C . THR A 1 270 ? -11.619 15.823 22.945 1.00 90.75 270 THR A C 1
ATOM 2112 O O . THR A 1 270 ? -12.066 16.932 22.638 1.00 90.75 270 THR A O 1
ATOM 2115 N N . SER A 1 271 ? -11.965 14.713 22.279 1.00 92.75 271 SER A N 1
ATOM 2116 C CA . SER A 1 271 ? -12.770 14.696 21.050 1.00 92.75 271 SER A CA 1
ATOM 2117 C C . SER A 1 271 ? -14.139 15.358 21.236 1.00 92.75 271 SER A C 1
ATOM 2119 O O . SER A 1 271 ? -14.978 14.892 22.010 1.00 92.75 271 SER A O 1
ATOM 2121 N N . ARG A 1 272 ? -14.387 16.446 20.492 1.00 93.12 272 ARG A N 1
ATOM 2122 C CA . ARG A 1 272 ? -15.667 17.176 20.519 1.00 93.12 272 ARG A CA 1
ATOM 2123 C C . ARG A 1 272 ? -16.810 16.335 19.937 1.00 93.12 272 ARG A C 1
ATOM 2125 O O . ARG A 1 272 ? -17.924 16.423 20.440 1.00 93.12 272 ARG A O 1
ATOM 2132 N N . THR A 1 273 ? -16.530 15.496 18.936 1.00 92.31 273 THR A N 1
ATOM 2133 C CA . THR A 1 273 ? -17.512 14.598 18.302 1.00 92.31 273 THR A CA 1
ATOM 2134 C C . THR A 1 273 ? -17.998 13.534 19.277 1.00 92.31 273 THR A C 1
ATOM 2136 O O . THR A 1 273 ? -19.202 13.407 19.485 1.00 92.31 273 THR A O 1
ATOM 2139 N N . ILE A 1 274 ? -17.077 12.838 19.957 1.00 93.81 274 ILE A N 1
ATOM 2140 C CA . ILE A 1 274 ? -17.443 11.844 20.974 1.00 93.81 274 ILE A CA 1
ATOM 2141 C C . ILE A 1 274 ? -18.230 12.528 22.101 1.00 93.81 274 ILE A C 1
ATOM 2143 O O . ILE A 1 274 ? -19.309 12.059 22.457 1.00 93.81 274 ILE A O 1
ATOM 2147 N N . ARG A 1 275 ? -17.752 13.672 22.618 1.00 94.81 275 ARG A N 1
ATOM 2148 C CA . ARG A 1 275 ? -18.433 14.400 23.705 1.00 94.81 275 ARG A CA 1
ATOM 2149 C C . ARG A 1 275 ? -19.853 14.866 23.363 1.00 94.81 275 ARG A C 1
ATOM 2151 O O . ARG A 1 275 ? -20.668 14.939 24.272 1.00 94.81 275 ARG A O 1
ATOM 2158 N N . ARG A 1 276 ? -20.145 15.156 22.088 1.00 94.69 276 ARG A N 1
ATOM 2159 C CA . ARG A 1 276 ? -21.476 15.562 21.591 1.00 94.69 276 ARG A CA 1
ATOM 2160 C C . ARG A 1 276 ? -22.424 14.404 21.264 1.00 94.69 276 ARG A C 1
ATOM 2162 O O . ARG A 1 276 ? -23.616 14.642 21.145 1.00 94.69 276 ARG A O 1
ATOM 2169 N N . THR A 1 277 ? -21.912 13.191 21.063 1.00 92.19 277 THR A N 1
ATOM 2170 C CA . THR A 1 277 ? -22.698 12.049 20.548 1.00 92.19 277 THR A CA 1
ATOM 2171 C C . THR A 1 277 ? -22.832 10.897 21.543 1.00 92.19 277 THR A C 1
ATOM 2173 O O . THR A 1 277 ? -23.392 9.862 21.194 1.00 92.19 277 THR A O 1
ATOM 2176 N N . THR A 1 278 ? -22.305 11.039 22.765 1.00 95.81 278 THR A N 1
ATOM 2177 C CA . THR A 1 278 ? -22.272 9.957 23.760 1.00 95.81 278 THR A CA 1
ATOM 2178 C C . THR A 1 278 ? -22.512 10.420 25.189 1.00 95.81 278 THR A C 1
ATOM 2180 O O . THR A 1 278 ? -22.104 11.513 25.587 1.00 95.81 278 THR A O 1
ATOM 2183 N N . ASP A 1 279 ? -23.066 9.510 25.984 1.00 96.00 279 ASP A N 1
ATOM 2184 C CA . ASP A 1 279 ? -23.340 9.682 27.406 1.00 96.00 279 ASP A CA 1
ATOM 2185 C C . ASP A 1 279 ? -22.090 9.321 28.225 1.00 96.00 279 ASP A C 1
ATOM 2187 O O . ASP A 1 279 ? -21.512 8.245 28.032 1.00 96.00 279 ASP A O 1
ATOM 2191 N N . LEU A 1 280 ? -21.657 10.193 29.145 1.00 95.88 280 LEU A N 1
ATOM 2192 C CA . LEU A 1 280 ? -20.513 9.942 30.034 1.00 95.88 280 LEU A CA 1
ATOM 2193 C C . LEU A 1 280 ? -20.972 9.354 31.371 1.00 95.88 280 LEU A C 1
ATOM 2195 O O . LEU A 1 280 ? -21.591 10.039 32.179 1.00 95.88 280 LEU A O 1
ATOM 2199 N N . ILE A 1 281 ? -20.569 8.116 31.643 1.00 94.88 281 ILE A N 1
ATOM 2200 C CA . ILE A 1 281 ? -20.745 7.456 32.937 1.00 94.88 281 ILE A CA 1
ATOM 2201 C C . ILE A 1 281 ? -19.418 7.531 33.698 1.00 94.88 281 ILE A C 1
ATOM 2203 O O . ILE A 1 281 ? -18.399 7.008 33.238 1.00 94.88 281 ILE A O 1
ATOM 2207 N N . LYS A 1 282 ? -19.430 8.171 34.872 1.00 92.62 282 LYS A N 1
ATOM 2208 C CA . LYS A 1 282 ? -18.285 8.254 35.790 1.00 92.62 282 LYS A CA 1
ATOM 2209 C C . LYS A 1 282 ? -18.483 7.288 36.962 1.00 92.62 282 LYS A C 1
ATOM 2211 O O . LYS A 1 282 ? -19.541 7.279 37.583 1.00 92.62 282 LYS A O 1
ATOM 2216 N N . ARG A 1 283 ? -17.454 6.511 37.294 1.00 88.81 283 ARG A N 1
ATOM 2217 C CA . ARG A 1 283 ? -17.279 5.795 38.571 1.00 88.81 283 ARG A CA 1
ATOM 2218 C C . ARG A 1 283 ? -15.884 6.123 39.116 1.00 88.81 283 ARG A C 1
ATOM 2220 O O . ARG A 1 283 ? -15.023 6.558 38.353 1.00 88.81 283 ARG A O 1
ATOM 2227 N N . THR A 1 284 ? -15.658 5.902 40.411 1.00 83.12 284 THR A N 1
ATOM 2228 C CA . THR A 1 284 ? -14.450 6.320 41.160 1.00 83.12 284 THR A CA 1
ATOM 2229 C C . THR A 1 284 ? -13.126 6.055 40.432 1.00 83.12 284 THR A C 1
ATOM 2231 O O . THR A 1 284 ? -12.345 6.984 40.249 1.00 83.12 284 THR A O 1
ATOM 2234 N N . LYS A 1 285 ? -12.900 4.826 39.943 1.00 86.94 285 LYS A N 1
ATOM 2235 C CA . LYS A 1 285 ? -11.708 4.453 39.152 1.00 86.94 285 LYS A CA 1
ATOM 2236 C C . LYS A 1 285 ? -11.943 4.302 37.638 1.00 86.94 285 LYS A C 1
ATOM 2238 O O . LYS A 1 285 ? -10.978 4.105 36.908 1.00 86.94 285 LYS A O 1
ATOM 2243 N N . LEU A 1 286 ? -13.182 4.376 37.141 1.00 92.12 286 LEU A N 1
ATOM 2244 C CA . LEU A 1 286 ? -13.538 3.959 35.773 1.00 92.12 286 LEU A CA 1
ATOM 2245 C C . LEU A 1 286 ? -14.538 4.923 35.119 1.00 92.12 286 LEU A C 1
ATOM 2247 O O . LEU A 1 286 ? -15.673 5.059 35.569 1.00 92.12 286 LEU A O 1
ATOM 2251 N N . TRP A 1 287 ? -14.126 5.583 34.038 1.00 94.75 287 TRP A N 1
ATOM 2252 C CA . TRP A 1 287 ? -14.951 6.513 33.261 1.00 94.75 287 TRP A CA 1
ATOM 2253 C C . TRP A 1 287 ? -15.203 5.921 31.869 1.00 94.75 287 TRP A C 1
ATOM 2255 O O . TRP A 1 287 ? -14.275 5.439 31.220 1.00 94.75 287 TRP A O 1
ATOM 2265 N N . ARG A 1 288 ? -16.453 5.940 31.394 1.00 96.62 288 ARG A N 1
ATOM 2266 C CA . ARG A 1 288 ? -16.871 5.319 30.124 1.00 96.62 288 ARG A CA 1
ATOM 2267 C C . ARG A 1 288 ? -17.840 6.203 29.353 1.00 96.62 288 ARG A C 1
ATOM 2269 O O . ARG A 1 288 ? -18.754 6.766 29.947 1.00 96.62 288 ARG A O 1
ATOM 2276 N N . ARG A 1 289 ? -17.690 6.261 28.029 1.00 96.94 289 ARG A N 1
ATOM 2277 C CA . ARG A 1 289 ? -18.630 6.940 27.127 1.00 96.94 289 ARG A CA 1
ATOM 2278 C C . ARG A 1 289 ? -19.352 5.962 26.216 1.00 96.94 289 ARG A C 1
ATOM 2280 O O . ARG A 1 289 ? -18.704 5.146 25.557 1.00 96.94 289 ARG A O 1
ATOM 2287 N N . HIS A 1 290 ? -20.675 6.078 26.159 1.00 97.75 290 HIS A N 1
ATOM 2288 C CA . HIS A 1 290 ? -21.535 5.175 25.400 1.00 97.75 290 HIS A CA 1
ATOM 2289 C C . HIS A 1 290 ? -22.339 5.916 24.333 1.00 97.75 290 HIS A C 1
ATOM 2291 O O . HIS A 1 290 ? -22.951 6.940 24.617 1.00 97.75 290 HIS A O 1
ATOM 2297 N N . TYR A 1 291 ? -22.362 5.376 23.118 1.00 96.94 291 TYR A N 1
ATOM 2298 C CA . TYR A 1 291 ? -23.306 5.777 22.081 1.00 96.94 291 TYR A CA 1
ATOM 2299 C C . TYR A 1 291 ? -24.591 4.960 22.240 1.00 96.94 291 TYR A C 1
ATOM 2301 O O . TYR A 1 291 ? -24.534 3.727 22.253 1.00 96.94 291 TYR A O 1
ATOM 2309 N N . THR A 1 292 ? -25.732 5.632 22.371 1.00 97.25 292 THR A N 1
ATOM 2310 C CA . THR A 1 292 ? -27.050 4.996 22.497 1.00 97.25 292 THR A CA 1
ATOM 2311 C C . THR A 1 292 ? -27.686 4.875 21.107 1.00 97.25 292 THR A C 1
ATOM 2313 O O . THR A 1 292 ? -27.911 5.875 20.430 1.00 97.25 292 THR A O 1
ATOM 2316 N N . VAL A 1 293 ? -27.936 3.645 20.646 1.00 96.31 293 VAL A N 1
ATOM 2317 C CA . VAL A 1 293 ? -28.391 3.368 19.271 1.00 96.31 293 VAL A CA 1
ATOM 2318 C C . VAL A 1 293 ? -29.896 3.615 19.126 1.00 96.31 293 VAL A C 1
ATOM 2320 O O . VAL A 1 293 ? -30.704 2.856 19.652 1.00 96.31 293 VAL A O 1
ATOM 2323 N N . THR A 1 294 ? -30.286 4.660 18.392 1.00 93.75 294 THR A N 1
ATOM 2324 C CA . THR A 1 294 ? -31.696 5.083 18.235 1.00 93.75 294 THR A CA 1
ATOM 2325 C C . THR A 1 294 ? -32.464 4.362 17.123 1.00 93.75 294 THR A C 1
ATOM 2327 O O . THR A 1 294 ? -33.689 4.307 17.167 1.00 93.75 294 THR A O 1
ATOM 2330 N N . LYS A 1 295 ? -31.769 3.786 16.135 1.00 94.06 295 LYS A N 1
ATOM 2331 C CA . LYS A 1 295 ? -32.329 2.942 15.063 1.00 94.06 295 LYS A CA 1
ATOM 2332 C C . LYS A 1 295 ? -31.350 1.809 14.753 1.00 94.06 295 LYS A C 1
ATOM 2334 O O . LYS A 1 295 ? -30.146 1.998 14.914 1.00 94.06 295 LYS A O 1
ATOM 2339 N N . SER A 1 296 ? -31.840 0.657 14.294 1.00 95.75 296 SER A N 1
ATOM 2340 C CA . SER A 1 296 ? -30.982 -0.481 13.931 1.00 95.75 296 SER A CA 1
ATOM 2341 C C . SER A 1 296 ? -30.040 -0.106 12.780 1.00 95.75 296 SER A C 1
ATOM 2343 O O . SER A 1 296 ? -30.502 0.235 11.692 1.00 95.75 296 SER A O 1
ATOM 2345 N N . VAL A 1 297 ? -28.724 -0.127 13.017 1.00 96.00 297 VAL A N 1
ATOM 2346 C CA . VAL A 1 297 ? -27.705 0.323 12.043 1.00 96.00 297 VAL A CA 1
ATOM 2347 C C . VAL A 1 297 ? -26.445 -0.548 12.075 1.00 96.00 297 VAL A C 1
ATOM 2349 O O . VAL A 1 297 ? -26.102 -1.089 13.130 1.00 96.00 297 VAL A O 1
ATOM 2352 N N . PRO A 1 298 ? -25.690 -0.662 10.965 1.00 97.06 298 PRO A N 1
ATOM 2353 C CA . PRO A 1 298 ? -24.376 -1.296 10.981 1.00 97.06 298 PRO A CA 1
ATOM 2354 C C . PRO A 1 298 ? -23.395 -0.527 11.872 1.00 97.06 298 PRO A C 1
ATOM 2356 O O . PRO A 1 298 ? -23.420 0.704 11.959 1.00 97.06 298 PRO A O 1
ATOM 2359 N N . LEU A 1 299 ? -22.450 -1.250 12.478 1.00 95.69 299 LEU A N 1
ATOM 2360 C CA . LEU A 1 299 ? -21.451 -0.686 13.396 1.00 95.69 299 LEU A CA 1
ATOM 2361 C C . LEU A 1 299 ? -20.557 0.378 12.723 1.00 95.69 299 LEU A C 1
ATOM 2363 O O . LEU A 1 299 ? -20.033 1.273 13.383 1.00 95.69 299 LEU A O 1
ATOM 2367 N N . SER A 1 300 ? -20.421 0.322 11.394 1.00 93.69 300 SER A N 1
ATOM 2368 C CA . SER A 1 300 ? -19.736 1.332 10.577 1.00 93.69 300 SER A CA 1
ATOM 2369 C C . SER A 1 300 ? -20.444 2.694 10.557 1.00 93.69 300 SER A C 1
ATOM 2371 O O . SER A 1 300 ? -19.779 3.718 10.409 1.00 93.69 300 SER A O 1
ATOM 2373 N N . THR A 1 301 ? -21.766 2.751 10.750 1.00 95.94 301 THR A N 1
ATOM 2374 C CA . THR A 1 301 ? -22.491 4.018 10.929 1.00 95.94 301 THR A CA 1
ATOM 2375 C C . THR A 1 301 ? -22.171 4.631 12.287 1.00 95.94 301 THR A C 1
ATOM 2377 O O . THR A 1 301 ? -21.783 5.793 12.333 1.00 95.94 301 THR A O 1
ATOM 2380 N N . ILE A 1 302 ? -22.185 3.837 13.361 1.00 96.31 302 ILE A N 1
ATOM 2381 C CA . ILE A 1 302 ? -21.803 4.287 14.713 1.00 96.31 302 ILE A CA 1
ATOM 2382 C C . ILE A 1 302 ? -20.353 4.801 14.732 1.00 96.31 302 ILE A C 1
ATOM 2384 O O . ILE A 1 302 ? -20.071 5.848 15.317 1.00 96.31 302 ILE A O 1
ATOM 2388 N N . ALA A 1 303 ? -19.441 4.118 14.030 1.00 95.06 303 ALA A N 1
ATOM 2389 C CA . ALA A 1 303 ? -18.055 4.556 13.855 1.00 95.06 303 ALA A CA 1
ATOM 2390 C C . ALA A 1 303 ? -17.953 5.949 13.200 1.00 95.06 303 ALA A C 1
ATOM 2392 O O . ALA A 1 303 ? -17.225 6.812 13.691 1.00 95.06 303 ALA A O 1
ATOM 2393 N N . ARG A 1 304 ? -18.727 6.200 12.131 1.00 94.75 304 ARG A N 1
ATOM 2394 C CA . ARG A 1 304 ? -18.794 7.513 11.464 1.00 94.75 304 ARG A CA 1
ATOM 2395 C C . ARG A 1 304 ? -19.388 8.591 12.371 1.00 94.75 304 ARG A C 1
ATOM 2397 O O . ARG A 1 304 ? -18.772 9.639 12.526 1.00 94.75 304 ARG A O 1
ATOM 2404 N N . SER A 1 305 ? -20.533 8.329 13.004 1.00 92.94 305 SER A N 1
ATOM 2405 C CA . SER A 1 305 ? -21.229 9.306 13.856 1.00 92.94 305 SER A CA 1
ATOM 2406 C C . SER A 1 305 ? -20.409 9.737 15.075 1.00 92.94 305 SER A C 1
ATOM 2408 O O . SER A 1 305 ? -20.467 10.894 15.475 1.00 92.94 305 SER A O 1
ATOM 2410 N N . THR A 1 306 ? -19.629 8.826 15.662 1.00 94.62 306 THR A N 1
ATOM 2411 C CA . THR A 1 306 ? -18.835 9.097 16.877 1.00 94.62 306 THR A CA 1
ATOM 2412 C C . THR A 1 306 ? -17.404 9.553 16.584 1.00 94.62 306 THR A C 1
ATOM 2414 O O . THR A 1 306 ? -16.752 10.136 17.451 1.00 94.62 306 THR A O 1
ATOM 2417 N N . GLY A 1 307 ? -16.896 9.291 15.375 1.00 92.12 307 GLY A N 1
ATOM 2418 C CA . GLY A 1 307 ? -15.488 9.475 15.015 1.00 92.12 307 GLY A CA 1
ATOM 2419 C C . GLY A 1 307 ? -14.549 8.410 15.602 1.00 92.12 307 GLY A C 1
ATOM 2420 O O . GLY A 1 307 ? -13.332 8.590 15.573 1.00 92.12 307 GLY A O 1
ATOM 2421 N N . VAL A 1 308 ? -15.081 7.313 16.155 1.00 93.94 308 VAL A N 1
ATOM 2422 C CA . VAL A 1 308 ? -14.287 6.214 16.727 1.00 93.94 308 VAL A CA 1
ATOM 2423 C C . VAL A 1 308 ? -14.102 5.109 15.693 1.00 93.94 308 VAL A C 1
ATOM 2425 O O . VAL A 1 308 ? -15.060 4.649 15.076 1.00 93.94 308 VAL A O 1
ATOM 2428 N N . SER A 1 309 ? -12.859 4.657 15.499 1.00 93.00 309 SER A N 1
ATOM 2429 C CA . SER A 1 309 ? -12.553 3.638 14.488 1.00 93.00 309 SER A CA 1
ATOM 2430 C C . SER A 1 309 ? -13.336 2.337 14.715 1.00 93.00 309 SER A C 1
ATOM 2432 O O . SER A 1 309 ? -13.505 1.882 15.848 1.00 93.00 309 SER A O 1
ATOM 2434 N N . LEU A 1 310 ? -13.747 1.684 13.624 1.00 91.00 310 LEU A N 1
ATOM 2435 C CA . LEU A 1 310 ? -14.492 0.422 13.678 1.00 91.00 310 LEU A CA 1
ATOM 2436 C C . LEU A 1 310 ? -13.735 -0.684 14.441 1.00 91.00 310 LEU A C 1
ATOM 2438 O O . LEU A 1 310 ? -14.356 -1.500 15.116 1.00 91.00 310 LEU A O 1
ATOM 2442 N N . HIS A 1 311 ? -12.399 -0.693 14.371 1.00 88.88 311 HIS A N 1
ATOM 2443 C CA . HIS A 1 311 ? -11.565 -1.612 15.148 1.00 88.88 311 HIS A CA 1
ATOM 2444 C C . HIS A 1 311 ? -11.653 -1.335 16.656 1.00 88.88 311 HIS A C 1
ATOM 2446 O O . HIS A 1 311 ? -11.811 -2.272 17.431 1.00 88.88 311 HIS A O 1
ATOM 2452 N N . GLU A 1 312 ? -11.607 -0.068 17.073 1.00 92.12 312 GLU A N 1
ATOM 2453 C CA . GLU A 1 312 ? -11.723 0.307 18.487 1.00 92.12 312 GLU A CA 1
ATOM 2454 C C . GLU A 1 312 ? -13.115 -0.020 19.046 1.00 92.12 312 GLU A C 1
ATOM 2456 O O . GLU A 1 312 ? -13.213 -0.583 20.134 1.00 92.12 312 GLU A O 1
ATOM 2461 N N . LEU A 1 313 ? -14.188 0.203 18.273 1.00 96.12 313 LEU A N 1
ATOM 2462 C CA . LEU A 1 313 ? -15.533 -0.239 18.662 1.00 96.12 313 LEU A CA 1
ATOM 2463 C C . LEU A 1 313 ? -15.609 -1.763 18.846 1.00 96.12 313 LEU A C 1
ATOM 2465 O O . LEU A 1 313 ? -16.170 -2.225 19.838 1.00 96.12 313 LEU A O 1
ATOM 2469 N N . LEU A 1 314 ? -15.010 -2.551 17.947 1.00 94.31 314 LEU A N 1
ATOM 2470 C CA . LEU A 1 314 ? -14.947 -4.016 18.071 1.00 94.31 314 LEU A CA 1
ATOM 2471 C C . LEU A 1 314 ? -14.074 -4.480 19.253 1.00 94.31 314 LEU A C 1
ATOM 2473 O O . LEU A 1 314 ? -14.371 -5.501 19.870 1.00 94.31 314 LEU A O 1
ATOM 2477 N N . ARG A 1 315 ? -13.013 -3.734 19.586 1.00 94.25 315 ARG A N 1
ATOM 2478 C CA . ARG A 1 315 ? -12.118 -4.012 20.721 1.00 94.25 315 ARG A CA 1
ATOM 2479 C C . ARG A 1 315 ? -12.796 -3.733 22.065 1.00 94.25 315 ARG A C 1
ATOM 2481 O O . ARG A 1 315 ? -12.625 -4.511 23.001 1.00 94.25 315 ARG A O 1
ATOM 2488 N N . LEU A 1 316 ? -13.554 -2.638 22.151 1.00 95.00 316 LEU A 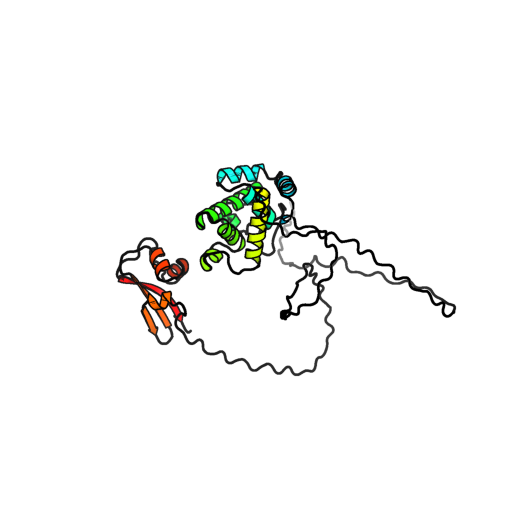N 1
ATOM 2489 C CA . LEU A 1 316 ? -14.308 -2.227 23.340 1.00 95.00 316 LEU A CA 1
ATOM 2490 C C . LEU A 1 316 ? -15.602 -3.034 23.542 1.00 95.00 316 LEU A C 1
ATOM 2492 O O . LEU A 1 316 ? -16.020 -3.226 24.681 1.00 95.00 316 LEU A O 1
ATOM 2496 N N . ASN A 1 317 ? -16.221 -3.530 22.465 1.00 96.69 317 ASN A N 1
ATOM 2497 C CA . ASN A 1 317 ? -17.492 -4.261 22.493 1.00 96.69 317 ASN A CA 1
ATOM 2498 C C . ASN A 1 317 ? -17.312 -5.661 21.884 1.00 96.69 317 ASN A C 1
ATOM 2500 O O . ASN A 1 317 ? -17.766 -5.933 20.771 1.00 96.69 317 ASN A O 1
ATOM 2504 N N . ARG A 1 318 ? -16.635 -6.566 22.602 1.00 91.75 318 ARG A N 1
ATOM 2505 C CA . ARG A 1 318 ? -16.509 -7.970 22.171 1.00 91.75 318 ARG A CA 1
ATOM 2506 C C . ARG A 1 318 ? -17.899 -8.572 21.905 1.00 91.75 318 ARG A C 1
ATOM 2508 O O . ARG A 1 318 ? -18.830 -8.339 22.670 1.00 91.75 318 ARG A O 1
ATOM 2515 N N . GLY A 1 319 ? -18.032 -9.322 20.811 1.00 90.62 319 GLY A N 1
ATOM 2516 C CA . GLY A 1 319 ? -19.293 -9.955 20.399 1.00 90.62 319 GLY A CA 1
ATOM 2517 C C . GLY A 1 319 ? -20.313 -9.039 19.705 1.00 90.62 319 GLY A C 1
ATOM 2518 O O . GLY A 1 319 ? -21.372 -9.522 19.314 1.00 90.62 319 GLY A O 1
ATOM 2519 N N . ILE A 1 320 ? -20.039 -7.742 19.507 1.00 94.62 320 ILE A N 1
ATOM 2520 C CA . ILE A 1 320 ? -20.979 -6.862 18.793 1.00 94.62 320 ILE A CA 1
ATOM 2521 C C . ILE A 1 320 ? -21.066 -7.211 17.295 1.00 94.62 320 ILE A C 1
ATOM 2523 O O . ILE A 1 320 ? -20.052 -7.397 16.616 1.00 94.62 320 ILE A O 1
ATOM 2527 N N . SER A 1 321 ? -22.288 -7.262 16.757 1.00 91.75 321 SER A N 1
ATOM 2528 C CA . SER A 1 321 ? -22.513 -7.465 15.322 1.00 91.75 321 SER A CA 1
ATOM 2529 C C . SER A 1 321 ? -21.988 -6.280 14.507 1.00 91.75 321 SER A C 1
ATOM 2531 O O . SER A 1 321 ? -22.187 -5.116 14.856 1.00 91.75 321 SER A O 1
ATOM 2533 N N . ARG A 1 322 ? -21.334 -6.581 13.380 1.00 92.44 322 ARG A N 1
ATOM 2534 C CA . ARG A 1 322 ? -20.889 -5.572 12.404 1.00 92.44 322 ARG A CA 1
ATOM 2535 C C . ARG A 1 322 ? -22.029 -5.095 11.502 1.00 92.44 322 ARG A C 1
ATOM 2537 O O . ARG A 1 322 ? -22.000 -3.945 11.068 1.00 92.44 322 ARG A O 1
ATOM 2544 N N . LEU A 1 323 ? -22.990 -5.979 11.220 1.00 90.56 323 LEU A N 1
ATOM 2545 C CA . LEU A 1 323 ? -24.036 -5.795 10.208 1.00 90.56 323 LEU A CA 1
ATOM 2546 C C . LEU A 1 323 ? -25.229 -4.993 10.736 1.00 90.56 323 LEU A C 1
ATOM 2548 O O . LEU A 1 323 ? -25.716 -4.108 10.043 1.00 90.56 323 LEU A O 1
ATOM 2552 N N . ALA A 1 324 ? -25.660 -5.264 11.969 1.00 93.19 324 ALA A N 1
ATOM 2553 C CA . ALA A 1 324 ? -26.763 -4.558 12.611 1.00 93.19 324 ALA A CA 1
ATOM 2554 C C . ALA A 1 324 ? -26.589 -4.558 14.134 1.00 93.19 324 ALA A C 1
ATOM 2556 O O . ALA A 1 324 ? -26.528 -5.614 14.766 1.00 93.19 324 ALA A O 1
ATOM 2557 N N . VAL A 1 325 ? -26.529 -3.370 14.729 1.00 95.50 325 VAL A N 1
ATOM 2558 C CA . VAL A 1 325 ? -26.623 -3.156 16.174 1.00 95.50 325 VAL A CA 1
ATOM 2559 C C . VAL A 1 325 ? -28.063 -2.753 16.478 1.00 95.50 325 VAL A C 1
ATOM 2561 O O . VAL A 1 325 ? -28.539 -1.756 15.940 1.00 95.50 325 VAL A O 1
ATOM 2564 N N . LYS A 1 326 ? -28.758 -3.537 17.312 1.00 94.19 326 LYS A N 1
ATOM 2565 C CA . LYS A 1 326 ? -30.176 -3.319 17.646 1.00 94.19 326 LYS A CA 1
ATOM 2566 C C . LYS A 1 326 ? -30.405 -1.953 18.315 1.00 94.19 326 LYS A C 1
ATOM 2568 O O . LYS A 1 326 ? -29.566 -1.491 19.091 1.00 94.19 326 LYS A O 1
ATOM 2573 N N . THR A 1 327 ? -31.575 -1.363 18.063 1.00 95.88 327 THR A N 1
ATOM 2574 C CA . THR A 1 327 ? -32.099 -0.184 18.774 1.00 95.88 327 THR A CA 1
ATOM 2575 C C . THR A 1 327 ? -32.038 -0.369 20.297 1.00 95.88 327 THR A C 1
ATOM 2577 O O . THR A 1 327 ? -32.134 -1.487 20.800 1.00 95.88 327 THR A O 1
ATOM 2580 N N . GLY A 1 328 ? -31.824 0.719 21.039 1.00 92.88 328 GLY A N 1
ATOM 2581 C CA . GLY A 1 328 ? -31.678 0.736 22.497 1.00 92.88 328 GLY A CA 1
ATOM 2582 C C . GLY A 1 328 ? -30.316 0.250 23.009 1.00 92.88 328 GLY A C 1
ATOM 2583 O O . GLY A 1 328 ? -29.961 0.511 24.160 1.00 92.88 328 GLY A O 1
ATOM 2584 N N . ARG A 1 329 ? -29.499 -0.423 22.183 1.00 95.31 329 ARG A N 1
ATOM 2585 C CA . ARG A 1 329 ? -28.188 -0.918 22.619 1.00 95.31 329 ARG A CA 1
ATOM 2586 C C . ARG A 1 329 ? -27.224 0.245 22.867 1.00 95.31 329 ARG A C 1
ATOM 2588 O O . ARG A 1 329 ? -27.010 1.091 22.001 1.00 95.31 329 ARG A O 1
ATOM 2595 N N . LYS A 1 330 ? -26.581 0.239 24.035 1.00 96.62 330 LYS A N 1
ATOM 2596 C CA . LYS A 1 330 ? -25.456 1.127 24.356 1.00 96.62 330 LYS A CA 1
ATOM 2597 C C . LYS A 1 330 ? -24.147 0.496 23.879 1.00 96.62 330 LYS A C 1
ATOM 2599 O O . LYS A 1 330 ? -23.868 -0.661 24.190 1.00 96.62 330 LYS A O 1
ATOM 2604 N N . VAL A 1 331 ? -23.360 1.253 23.118 1.0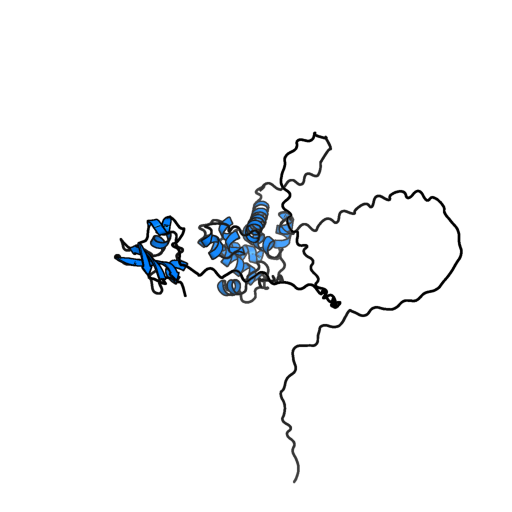0 97.44 331 VAL A N 1
ATOM 2605 C CA . VAL A 1 331 ? -22.063 0.843 22.552 1.00 97.44 331 VAL A CA 1
ATOM 2606 C C . VAL A 1 331 ? -20.957 1.648 23.222 1.00 97.44 331 VAL A C 1
ATOM 2608 O O . VAL A 1 331 ? -20.975 2.874 23.171 1.00 97.44 331 VAL A O 1
ATOM 2611 N N . LEU A 1 332 ? -19.991 0.982 23.852 1.00 97.88 332 LEU A N 1
ATOM 2612 C CA . LEU A 1 332 ? -18.846 1.620 24.502 1.00 97.88 332 LEU A CA 1
ATOM 2613 C C . LEU A 1 332 ? -17.882 2.169 23.441 1.00 97.88 332 LEU A C 1
ATOM 2615 O O . LEU A 1 332 ? -17.331 1.395 22.662 1.00 97.88 332 LEU A O 1
ATOM 2619 N N . VAL A 1 333 ? -17.661 3.485 23.402 1.00 97.12 333 VAL A N 1
ATOM 2620 C CA . VAL A 1 333 ? -16.815 4.120 22.365 1.00 97.12 333 VAL A CA 1
ATOM 2621 C C . VAL A 1 333 ? -15.496 4.667 22.903 1.00 97.12 333 VAL A C 1
ATOM 2623 O O . VAL A 1 333 ? -14.564 4.905 22.141 1.00 97.12 333 VAL A O 1
ATOM 2626 N N . TRP A 1 334 ? -15.410 4.881 24.215 1.00 96.50 334 TRP A N 1
ATOM 2627 C CA . TRP A 1 334 ? -14.206 5.340 24.900 1.00 96.50 334 TRP A CA 1
ATOM 2628 C C . TRP A 1 334 ? -14.265 4.933 26.374 1.00 96.50 334 TRP A C 1
ATOM 2630 O O . TRP A 1 334 ? -15.337 4.961 26.985 1.00 96.50 334 TRP A O 1
ATOM 2640 N N . GLN A 1 335 ? -13.117 4.588 26.960 1.00 94.62 335 GLN A N 1
ATOM 2641 C CA . GLN A 1 335 ? -12.984 4.402 28.403 1.00 94.62 335 GLN A CA 1
ATOM 2642 C C . GLN A 1 335 ? -11.626 4.884 28.920 1.00 94.62 335 GLN A C 1
ATOM 2644 O O . GLN A 1 335 ? -10.619 4.782 28.222 1.00 94.62 335 GLN A O 1
ATOM 2649 N N . CYS A 1 336 ? -11.605 5.318 30.176 1.00 91.81 336 CYS A N 1
ATOM 2650 C CA . CYS A 1 336 ? -10.406 5.488 30.987 1.00 91.81 336 CYS A CA 1
ATOM 2651 C C . CYS A 1 336 ? -10.570 4.687 32.279 1.00 91.81 336 CYS A C 1
ATOM 2653 O O . CYS A 1 336 ? -11.624 4.762 32.911 1.00 91.81 336 CYS A O 1
ATOM 2655 N N . SER A 1 337 ? -9.532 3.952 32.679 1.00 89.94 337 SER A N 1
ATOM 2656 C CA . SER A 1 337 ? -9.447 3.335 34.003 1.00 89.94 337 SER A CA 1
ATOM 2657 C C . SER A 1 337 ? -8.176 3.798 34.697 1.00 89.94 337 SER A C 1
ATOM 2659 O O . SER A 1 337 ? -7.101 3.800 34.093 1.00 89.94 337 SER A O 1
ATOM 2661 N N . VAL A 1 338 ? -8.306 4.140 35.972 1.00 84.38 338 VAL A N 1
ATOM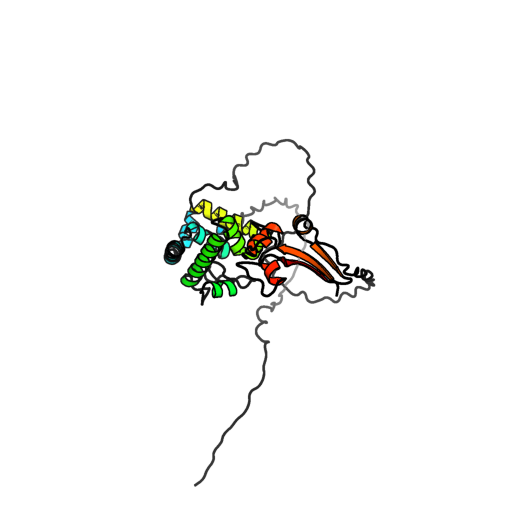 2662 C CA . VAL A 1 338 ? -7.200 4.106 36.925 1.00 84.38 338 VAL A CA 1
ATOM 2663 C C . VAL A 1 338 ? -7.078 2.656 37.393 1.00 84.38 338 VAL A C 1
ATOM 2665 O O . VAL A 1 338 ? -8.099 1.991 37.591 1.00 84.38 338 VAL A O 1
ATOM 2668 N N . HIS A 1 339 ? -5.850 2.165 37.525 1.00 67.56 339 HIS A N 1
ATOM 2669 C CA . HIS A 1 339 ? -5.545 0.925 38.235 1.00 67.56 339 HIS A CA 1
ATOM 2670 C C . HIS A 1 339 ? -5.077 1.332 39.635 1.00 67.56 339 HIS A C 1
ATOM 2672 O O . HIS A 1 339 ? -4.068 2.066 39.677 1.00 67.56 339 HIS A O 1
#

Secondary structure (DSSP, 8-state):
----------------S--S---S--PPPP-------------------------------GGGS-HHHHHHHHGGGHHHHHHHHHHHT--HHHHHHHHHHHTTT-TT-B-TT--BTTTTB-HHHHHHHT-S-SSSHHHHHHHHHHHHHHHHHHTTT-HHHHHHHHHH-HHHHHHHTSS-S-HHHHHHHHHHHHHHHHHHT---------S-----------------------S----PPPP--------------PPP-----------HHHHHHSEEEE-SSEEEEEEE-SS-B-HHHHHHHHT--HHHHHHHSTT--SS-BPTT-EEEEEEEE--

Foldseek 3Di:
DDDDDDDDDDDDDDDDDDDDPDDDDDDDDDDDDDDDDDDDDDDDPPDPPPPPPPPPPPPQQQLRDFLVVLVVLCVVLVVLLVVLCVVLVNDSLLLSLQLSLAPVQQLQDADPQRFHGSNRHHPVLLVVQPHPDCSPSNSVSNSNSNLLSVLCVVVVNPNLQSQLCSVVNNVQCVVVVHRHPDPVSVVSSVSSVSSSCSNVVHCPDDPDPDPDCDDDDDDDDDDDDDDDDDDDDDPDDDDDDDDDDDDPDPDPPPDDDPDDPPAPDDDDDPDPQQVVQWDWDDDPFKIWTWHQAAAWAFLVVVCVSRVADSVQQCVQDPPAHRGTDHHRDIGTRDMGGGD

Organism: NCBI:txid1247513

Radius of gyration: 32.62 Å; chains: 1; bounding box: 106×115×63 Å

Sequence (339 aa):
MMLTGLVTTVNADELSLENRLKEFNQPTVIASVSNKASSQPAVVKTAVKKKTVRSSRLKRACYQSSASAIRKTAQSFQPYISANSRRYAVDEALIISVITAESCFRQTARSHKGAQGLMQLIPATAKRFGVRDAYKPAQNIQGGTRYLRFLMKRFSGNMRYAIAAYNAGEGAVDRYGGIPPYRETQEYVKRVMGVYSRLKGTPEAAPVLSRDATVKQAVLARSSTQKKRGYFIKPDYKWKRKPGKAVRVSRTYQAPKPRVVAQKVCRDTTSRTIRRTTDLIKRTKLWRRHYTVTKSVPLSTIARSTGVSLHELLRLNRGISRLAVKTGRKVLVWQCSVH

InterPro domains:
  IPR008258 Transglycosylase SLT domain 1 [PF01464] (80-186)
  IPR018392 LysM domain [PS51782] (289-333)
  IPR018392 LysM domain [cd00118] (289-333)
  IPR023346 Lysozyme-like domain superfamily [SSF53955] (63-201)